Protein 4Z6G (pdb70)

GO terms:
  GO:0051011 microtubule minus-end binding (F, IDA)
  GO:0051015 actin filament binding (F, IDA)
  GO:0032587 ruffle membrane (C, IDA)
  GO:0005737 cytoplasm (C, IDA)
  GO:0005794 Golgi apparatus (C, IDA)
  GO:0005874 microtubule (C, IDA)
  GO:0005886 plasma membrane (C, IDA)
  GO:0043001 Golgi to plasma membrane protein transport (P, IDA)
  GO:0045773 positive regulation of axon extension (P, IDA)
  GO:0030334 regulation of cell migration (P, IDA)
  GO:0051893 regulation of focal adhesion assembly (P, IDA)
  GO:0032886 regulation of microtubule-based process (P, IMP)
  GO:0005515 protein binding (F, IPI)
  GO:0045296 cadherin binding (F, HDA)
  GO:0015629 actin cytoskeleton (C, IDA)
  GO:0003779 actin binding (F, IDA)
  GO:0003723 RNA binding (F, HDA)

Sequence (334 aa):
DERDRVQKKTFTKWVNKHLMKVRKHINDLYEDLRDGHNLISLLEVLSGIKLPREKGRMRFHRLQNVQIALDFLKQRQVKLVNIRNDDITDGNPKLTLGLIWTIILHFQISDIYISGESGDMSAKEKLLLWTQKVTAGYTGIKCTNFSSCWSDGKMFNALIHRYRPDLVDMERVQIQSNRENLEQAFEVAERLGVTRLLDAEDVDVPSPDEKSVITYVSSIYDAFPKVPEGGEGISATEVDSRWQEYQSRVDSLIPWIKQHTILMSDNQYIHFKETEILAKEREKGRIEELYKLLEVWIEFGRIKLPQGYHPNDVEEEWGKLIIEMLEREKSLRP

Organism: Homo sapiens (NCBI:txid9606)

Secondary structure (DSSP, 8-state):
-HHHHHHHHHHHHHHHHHHHTTT---S-TTTTTTTSHHHHHHHHHHH----------SHHHHHHHHHHHHHHHHHTT---SS--HHHHHTT-HHHHHHHHHHHHIIIIIT----TT--TT--HHHHHHHHHHHHHTTSSS-----SSGGGTTSHHHHHHHHHH-TTS--HHHHTTS-HHHHHHHHHHHHHHTT------HHHHSSSS--HHHHHHHHHHHHHHS--PPSSSS---TTTHHHHHHHHHHHHHHHHHHHHHTTGGGT---TTHHHHTHHHHHHHHHHHHHHHHHHHHHHHHHTS----TT-SHHHHHHHHHHHHHHHHHHHHHS--

Structure (mmCIF, N/CA/C/O backbone):
data_4Z6G
#
_entry.id   4Z6G
#
_cell.length_a   94.088
_cell.length_b   94.088
_cell.length_c   192.634
_cell.angle_alpha   90.00
_cell.angle_beta   90.00
_cell.angle_gamma   90.00
#
_symmetry.space_group_name_H-M   'P 43 21 2'
#
loop_
_entity.id
_entity.type
_entity.pdbx_description
1 polymer 'Microtubule-actin cross-linking factor 1, isoforms 1/2/3/5'
2 non-polymer 'PHOSPHATE ION'
3 water water
#
loop_
_atom_site.group_PDB
_atom_site.id
_atom_site.type_symbol
_atom_site.label_atom_id
_atom_site.label_alt_id
_atom_site.label_comp_id
_atom_site.label_asym_id
_atom_site.label_entity_id
_atom_site.label_seq_id
_atom_site.pdbx_PDB_ins_code
_atom_site.Cartn_x
_atom_site.Cartn_y
_atom_site.Cartn_z
_atom_site.occupancy
_atom_site.B_iso_or_equiv
_atom_site.auth_seq_id
_atom_site.auth_comp_id
_atom_site.auth_asym_id
_atom_site.auth_atom_id
_atom_site.pdbx_PDB_model_num
ATOM 1 N N . ASP A 1 1 ? -18.161 15.157 -9.143 1.00 149.91 41 ASP A N 1
ATOM 2 C CA . ASP A 1 1 ? -19.022 14.776 -8.028 1.00 152.93 41 ASP A CA 1
ATOM 3 C C . ASP A 1 1 ? -20.472 15.185 -8.291 1.00 148.66 41 ASP A C 1
ATOM 4 O O . ASP A 1 1 ? -21.398 14.666 -7.665 1.00 147.05 41 ASP A O 1
ATOM 9 N N . GLU A 1 2 ? -20.660 16.124 -9.214 1.00 135.42 42 GLU A N 1
ATOM 10 C CA . GLU A 1 2 ? -22.000 16.497 -9.659 1.00 134.88 42 GLU A CA 1
ATOM 11 C C . GLU A 1 2 ? -22.381 15.672 -10.881 1.00 128.58 42 GLU A C 1
ATOM 12 O O . GLU A 1 2 ? -23.560 15.399 -11.124 1.00 119.65 42 GLU A O 1
ATOM 18 N N . ARG A 1 3 ? -21.371 15.281 -11.651 1.00 143.11 43 ARG A N 1
ATOM 19 C CA . ARG A 1 3 ? -21.585 14.339 -12.738 1.00 141.63 43 ARG A CA 1
ATOM 20 C C . ARG A 1 3 ? -21.799 12.970 -12.120 1.00 133.45 43 ARG A C 1
ATOM 21 O O . ARG A 1 3 ? -22.452 12.118 -12.709 1.00 129.09 43 ARG A O 1
ATOM 29 N N . ASP A 1 4 ? -21.253 12.769 -10.922 1.00 122.88 44 ASP A N 1
ATOM 30 C CA . ASP A 1 4 ? -21.521 11.548 -10.173 1.00 110.85 44 ASP A CA 1
ATOM 31 C C . ASP A 1 4 ? -22.960 11.510 -9.666 1.00 93.47 44 ASP A C 1
ATOM 32 O O . ASP A 1 4 ? -23.598 10.461 -9.699 1.00 85.89 44 ASP A O 1
ATOM 37 N N . ARG A 1 5 ? -23.478 12.652 -9.222 1.00 84.35 45 ARG A N 1
ATOM 38 C CA . ARG A 1 5 ? -24.897 12.752 -8.888 1.00 86.34 45 ARG A CA 1
ATOM 39 C C . ARG A 1 5 ? -25.743 12.307 -10.088 1.00 83.57 45 ARG A C 1
ATOM 40 O O . ARG A 1 5 ? -26.685 11.525 -9.947 1.00 84.06 45 ARG A O 1
ATOM 48 N N . VAL A 1 6 ? -25.372 12.795 -11.271 1.00 79.05 46 VAL A N 1
ATOM 49 C CA . VAL A 1 6 ? -26.145 12.608 -12.498 1.00 68.88 46 VAL A CA 1
ATOM 50 C C . VAL A 1 6 ? -25.916 11.218 -13.090 1.00 66.62 46 VAL A C 1
ATOM 51 O O . VAL A 1 6 ? -26.863 10.533 -13.501 1.00 69.42 46 VAL A O 1
ATOM 55 N N . GLN A 1 7 ? -24.655 10.800 -13.125 1.00 60.66 47 GLN A N 1
ATOM 56 C CA . GLN A 1 7 ? -24.290 9.479 -13.622 1.00 55.90 47 GLN A CA 1
ATOM 57 C C . GLN A 1 7 ? -25.023 8.420 -12.800 1.00 59.13 47 GLN A C 1
ATOM 58 O O . GLN A 1 7 ? -25.507 7.428 -13.333 1.00 61.88 47 GLN A O 1
ATOM 64 N N . LYS A 1 8 ? -25.130 8.648 -11.497 1.00 56.87 48 LYS A N 1
ATOM 65 C CA . LYS A 1 8 ? -25.805 7.691 -10.630 1.00 61.29 48 LYS A CA 1
ATOM 66 C C . LYS A 1 8 ? -27.287 7.645 -10.976 1.00 64.42 48 LYS A C 1
ATOM 67 O O . LYS A 1 8 ? -27.910 6.580 -11.011 1.00 65.46 48 LYS A O 1
ATOM 73 N N . LYS A 1 9 ? -27.842 8.814 -11.261 1.00 67.41 49 LYS A N 1
ATOM 74 C CA . LYS A 1 9 ? -29.254 8.930 -11.580 1.00 65.57 49 LYS A CA 1
ATOM 75 C C . LYS A 1 9 ? -29.562 8.212 -12.901 1.00 71.74 49 LYS A C 1
ATOM 76 O O . LYS A 1 9 ? -30.534 7.460 -13.011 1.00 73.10 49 LYS A O 1
ATOM 82 N N . THR A 1 10 ? -28.701 8.444 -13.885 1.00 64.94 50 THR A N 1
ATOM 83 C CA . THR A 1 10 ? -28.792 7.831 -15.202 1.00 65.31 50 THR A CA 1
ATOM 84 C C . THR A 1 10 ? -28.613 6.316 -15.136 1.00 67.66 50 THR A C 1
ATOM 85 O O . THR A 1 10 ? -29.412 5.564 -15.700 1.00 69.74 50 THR A O 1
ATOM 89 N N . PHE A 1 11 ? -27.550 5.871 -14.466 1.00 66.14 51 PHE A N 1
ATOM 90 C CA . PHE A 1 11 ? -27.243 4.444 -14.387 1.00 62.84 51 PHE A CA 1
ATOM 91 C C . PHE A 1 11 ? -28.305 3.690 -13.601 1.00 54.56 51 PHE A C 1
ATOM 92 O O . PHE A 1 11 ? -28.620 2.546 -13.923 1.00 62.68 51 PHE A O 1
ATOM 100 N N . THR A 1 12 ? -28.858 4.333 -12.579 1.00 57.61 52 THR A N 1
ATOM 101 C CA . THR A 1 12 ? -29.991 3.766 -11.845 1.00 61.36 52 THR A CA 1
ATOM 102 C C . THR A 1 12 ? -31.204 3.582 -12.745 1.00 62.79 52 THR A C 1
ATOM 103 O O . THR A 1 12 ? -31.821 2.515 -12.744 1.00 63.83 52 THR A O 1
ATOM 107 N N . LYS A 1 13 ? -31.549 4.625 -13.502 1.00 68.51 53 LYS A N 1
ATOM 108 C CA . LYS A 1 13 ? -32.679 4.554 -14.428 1.00 70.56 53 LYS A CA 1
ATOM 109 C C . LYS A 1 13 ? -32.409 3.492 -15.489 1.00 71.45 53 LYS A C 1
ATOM 110 O O . LYS A 1 13 ? -33.314 2.755 -15.902 1.00 69.31 53 LYS A O 1
ATOM 116 N N . TRP A 1 14 ? -31.161 3.411 -15.932 1.0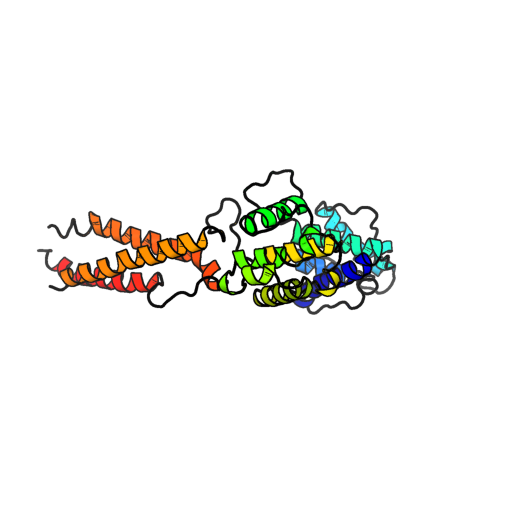0 58.46 54 TRP A N 1
ATOM 117 C CA . TRP A 1 14 ? -30.844 2.447 -16.960 1.00 58.76 54 TRP A CA 1
ATOM 118 C C . TRP A 1 14 ? -31.001 1.018 -16.408 1.00 66.25 54 TRP A C 1
ATOM 119 O O . TRP A 1 14 ? -31.632 0.176 -17.036 1.00 62.91 54 TRP A O 1
ATOM 130 N N . VAL A 1 15 ? -30.453 0.766 -15.223 1.00 65.93 55 VAL A N 1
ATOM 131 C CA . VAL A 1 15 ? -30.564 -0.538 -14.577 1.00 64.31 55 VAL A CA 1
ATOM 132 C C . VAL A 1 15 ? -32.027 -0.924 -14.314 1.00 62.84 55 VAL A C 1
ATOM 133 O O . VAL A 1 15 ? -32.463 -2.044 -14.605 1.00 62.65 55 VAL A O 1
ATOM 137 N N . ASN A 1 16 ? -32.786 -0.001 -13.750 1.00 59.12 56 ASN A N 1
ATOM 138 C CA . ASN A 1 16 ? -34.192 -0.268 -13.477 1.00 62.82 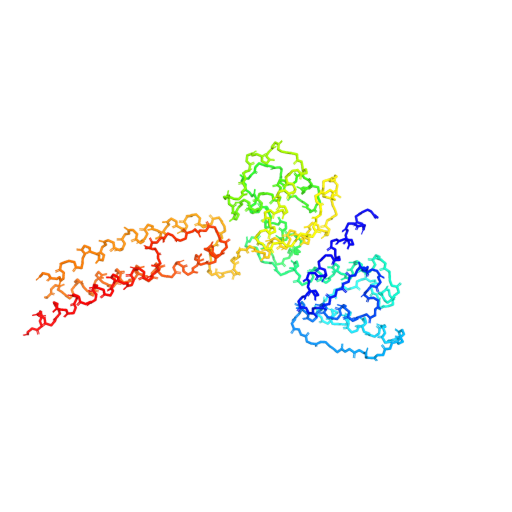56 ASN A CA 1
ATOM 139 C C . ASN A 1 16 ? -34.977 -0.614 -14.745 1.00 61.66 56 ASN A C 1
ATOM 140 O O . ASN A 1 16 ? -35.906 -1.410 -14.706 1.00 62.14 56 ASN A O 1
ATOM 145 N N . LYS A 1 17 ? -34.591 -0.002 -15.860 1.00 65.69 57 LYS A N 1
ATOM 146 C CA . LYS A 1 17 ? -35.224 -0.234 -17.154 1.00 69.59 57 LYS A CA 1
ATOM 147 C C . LYS A 1 17 ? -35.201 -1.720 -17.484 1.00 73.98 57 LYS A C 1
ATOM 148 O O . LYS A 1 17 ? -36.213 -2.305 -17.870 1.00 77.89 57 LYS A O 1
ATOM 154 N N . HIS A 1 18 ? -34.035 -2.329 -17.305 1.00 72.74 58 HIS A N 1
ATOM 155 C CA . HIS A 1 18 ? -33.857 -3.752 -17.568 1.00 69.48 58 HIS A CA 1
ATOM 156 C C . HIS A 1 18 ? -34.378 -4.690 -16.479 1.00 67.47 58 HIS A C 1
ATOM 157 O O . HIS A 1 18 ? -34.885 -5.761 -16.786 1.00 73.43 58 HIS A O 1
ATOM 164 N N . LEU A 1 19 ? -34.252 -4.295 -15.216 1.00 54.93 59 LEU A N 1
ATOM 165 C CA . LEU A 1 19 ? -34.729 -5.137 -14.134 1.00 64.03 59 LEU A CA 1
ATOM 166 C C . LEU A 1 19 ? -36.239 -5.249 -14.211 1.00 68.21 59 LEU A C 1
ATOM 167 O O . LEU A 1 19 ? -36.829 -6.228 -13.745 1.00 65.79 59 LEU A O 1
ATOM 172 N N . MET A 1 20 ? -36.854 -4.231 -14.800 1.00 73.59 60 MET A N 1
ATOM 173 C CA . MET A 1 20 ? -38.295 -4.186 -14.937 1.00 79.89 60 MET A CA 1
ATOM 174 C C . MET A 1 20 ? -38.789 -5.471 -15.605 1.00 75.28 60 MET A C 1
ATOM 175 O O . MET A 1 20 ? -39.756 -6.092 -15.147 1.00 66.71 60 MET A O 1
ATOM 180 N N . LYS A 1 21 ? -38.102 -5.875 -16.673 1.00 68.82 61 LYS A N 1
ATOM 181 C CA . LYS A 1 21 ? -38.447 -7.094 -17.406 1.00 69.93 61 LYS A CA 1
ATOM 182 C C . LYS A 1 21 ? -38.540 -8.367 -16.541 1.00 75.54 61 LYS A C 1
ATOM 183 O O . LYS A 1 21 ? -39.210 -9.324 -16.920 1.00 81.04 61 LYS A O 1
ATOM 189 N N . VAL A 1 22 ? -37.888 -8.382 -15.383 1.00 69.72 62 VAL A N 1
ATOM 190 C CA . VAL A 1 22 ? -37.973 -9.537 -14.483 1.00 60.97 62 VAL A CA 1
ATOM 191 C C . VAL A 1 22 ? -38.508 -9.183 -13.105 1.00 65.30 62 VAL A C 1
ATOM 192 O O . VAL A 1 22 ? -38.301 -9.944 -12.141 1.00 66.56 62 VAL A O 1
ATOM 196 N N . ARG A 1 23 ? -39.175 -8.031 -13.017 1.00 64.75 63 ARG A N 1
ATOM 197 C CA . ARG A 1 23 ? -39.868 -7.605 -11.802 1.00 68.71 63 ARG A CA 1
ATOM 198 C C . ARG A 1 23 ? -38.899 -7.409 -10.626 1.00 70.72 63 ARG A C 1
ATOM 199 O O . ARG A 1 23 ? -39.215 -7.709 -9.469 1.00 71.96 63 ARG A O 1
ATOM 207 N N . LYS A 1 24 ? -37.711 -6.907 -10.950 1.00 68.73 64 LYS A N 1
ATOM 208 C CA . LYS A 1 24 ? -36.733 -6.497 -9.952 1.00 66.61 64 LYS A CA 1
ATOM 209 C C . LYS A 1 24 ? -36.595 -4.981 -10.012 1.00 63.56 64 LYS A C 1
ATOM 210 O O . LYS A 1 24 ? -37.051 -4.354 -10.967 1.00 60.35 64 LYS A O 1
ATOM 216 N N . HIS A 1 25 ? -35.955 -4.393 -9.008 1.00 69.56 65 HIS A N 1
ATOM 217 C CA . HIS A 1 25 ? -35.944 -2.944 -8.885 1.00 70.17 65 HIS A CA 1
ATOM 218 C C . HIS A 1 25 ? -34.884 -2.505 -7.901 1.00 69.45 65 HIS A C 1
ATOM 219 O O . HIS A 1 25 ? -34.674 -3.177 -6.886 1.00 67.38 65 HIS A O 1
ATOM 226 N N . ILE A 1 26 ? -34.208 -1.392 -8.200 1.00 62.89 66 ILE A N 1
ATOM 227 C CA . ILE A 1 26 ? -33.342 -0.745 -7.215 1.00 60.48 66 ILE A CA 1
ATOM 228 C C . ILE A 1 26 ? -33.729 0.698 -6.909 1.00 66.80 66 ILE A C 1
ATOM 229 O O . ILE A 1 26 ? -34.219 1.423 -7.776 1.00 69.17 66 ILE A O 1
ATOM 234 N N . ASN A 1 27 ? -33.502 1.097 -5.662 1.00 71.45 67 ASN A N 1
ATOM 235 C CA . ASN A 1 27 ? -33.644 2.487 -5.230 1.00 63.74 67 ASN A CA 1
ATOM 236 C C . ASN A 1 27 ? -32.290 3.202 -5.137 1.00 71.12 67 ASN A C 1
ATOM 237 O O . ASN A 1 27 ? -32.065 4.216 -5.794 1.00 88.62 67 ASN A O 1
ATOM 242 N N . ASP A 1 28 ? -31.384 2.661 -4.328 1.00 67.54 68 ASP A N 1
ATOM 243 C CA . ASP A 1 28 ? -30.045 3.222 -4.179 1.00 60.13 68 ASP A CA 1
ATOM 244 C C . ASP A 1 28 ? -28.981 2.309 -4.773 1.00 57.57 68 ASP A C 1
ATOM 245 O O . ASP A 1 28 ? -28.731 1.220 -4.256 1.00 63.61 68 ASP A O 1
ATOM 250 N N . LEU A 1 29 ? -28.358 2.765 -5.855 1.00 58.47 69 LEU A N 1
ATOM 251 C CA . LEU A 1 29 ? -27.344 1.994 -6.589 1.00 53.97 69 LEU A CA 1
ATOM 252 C C . LEU A 1 29 ? -26.191 1.562 -5.677 1.00 64.39 69 LEU A C 1
ATOM 253 O O . LEU A 1 29 ? -25.576 0.500 -5.866 1.00 68.66 69 LEU A O 1
ATOM 258 N N . TYR A 1 30 ? -25.904 2.396 -4.686 1.00 66.47 70 TYR A N 1
ATOM 259 C CA . TYR A 1 30 ? -24.786 2.155 -3.793 1.00 67.85 70 TYR A CA 1
ATOM 260 C C . TYR A 1 30 ? -25.158 1.183 -2.670 1.00 64.06 70 TYR A C 1
ATOM 261 O O . TYR A 1 30 ? -24.298 0.745 -1.923 1.00 69.81 70 TYR A O 1
ATOM 270 N N . GLU A 1 31 ? -26.432 0.826 -2.570 1.00 56.87 71 GLU A N 1
ATOM 271 C CA . GLU A 1 31 ? -26.858 -0.204 -1.627 1.00 59.52 71 GLU A CA 1
ATOM 272 C C . GLU A 1 31 ? -27.372 -1.480 -2.296 1.00 65.07 71 GLU A C 1
ATOM 273 O O . GLU A 1 31 ? -27.069 -2.584 -1.861 1.00 63.89 71 GLU A O 1
ATOM 279 N N . ASP A 1 32 ? -28.162 -1.333 -3.349 1.00 63.31 72 ASP A N 1
ATOM 280 C CA . ASP A 1 32 ? -29.020 -2.432 -3.751 1.00 55.69 72 ASP A CA 1
ATOM 281 C C . ASP A 1 32 ? -28.340 -3.393 -4.705 1.00 63.09 72 ASP A C 1
ATOM 282 O O . ASP A 1 32 ? -28.959 -4.346 -5.217 1.00 62.33 72 ASP A O 1
ATOM 287 N N . LEU A 1 33 ? -27.050 -3.145 -4.911 1.00 60.31 73 LEU A N 1
ATOM 288 C CA . LEU A 1 33 ? -26.237 -4.038 -5.707 1.00 59.65 73 LEU A CA 1
ATOM 289 C C . LEU A 1 33 ? -25.281 -4.859 -4.829 1.00 64.63 73 LEU A C 1
ATOM 290 O O . LEU A 1 33 ? -24.681 -5.827 -5.292 1.00 67.80 73 LEU A O 1
ATOM 295 N N . ARG A 1 34 ? -25.185 -4.500 -3.551 1.00 59.76 74 ARG A N 1
ATOM 296 C CA . ARG A 1 34 ? -24.190 -5.104 -2.649 1.00 66.71 74 ARG A CA 1
ATOM 297 C C . ARG A 1 34 ? -24.289 -6.617 -2.409 1.00 65.31 74 ARG A C 1
ATOM 298 O O . ARG A 1 34 ? -23.287 -7.238 -2.053 1.00 58.85 74 ARG A O 1
ATOM 306 N N . ASP A 1 35 ? -25.464 -7.213 -2.585 1.00 61.32 75 ASP A N 1
ATOM 307 C CA . ASP A 1 35 ? -25.597 -8.648 -2.347 1.00 50.81 75 ASP A CA 1
ATOM 308 C C . ASP A 1 35 ? -25.461 -9.522 -3.615 1.00 50.13 75 ASP A C 1
ATOM 309 O O . ASP A 1 35 ? -25.556 -10.751 -3.552 1.00 66.17 75 ASP A O 1
ATOM 314 N N . GLY A 1 36 ? -25.237 -8.874 -4.755 1.00 52.15 76 GLY A N 1
ATOM 315 C CA . GLY A 1 36 ? -24.952 -9.547 -6.009 1.00 50.10 76 GLY A CA 1
ATOM 316 C C . GLY A 1 36 ? -26.167 -10.025 -6.784 1.00 56.79 76 GLY A C 1
ATOM 317 O O . GLY A 1 36 ? -26.028 -10.367 -7.972 1.00 56.79 76 GLY A O 1
ATOM 318 N N . HIS A 1 37 ? -27.342 -10.055 -6.137 1.00 50.93 77 HIS A N 1
ATOM 319 C CA . HIS A 1 37 ? -28.539 -10.620 -6.777 1.00 50.78 77 HIS A CA 1
ATOM 320 C C . HIS A 1 37 ? -29.048 -9.823 -7.970 1.00 57.68 77 HIS A C 1
ATOM 321 O O . HIS A 1 37 ? -29.415 -10.393 -9.009 1.00 65.45 77 HIS A O 1
ATOM 328 N N . ASN A 1 38 ? -29.081 -8.508 -7.838 1.00 53.58 78 ASN A N 1
ATOM 329 C CA . ASN A 1 38 ? -29.596 -7.729 -8.942 1.00 56.70 78 ASN A CA 1
ATOM 330 C C . ASN A 1 38 ? -28.589 -7.527 -10.079 1.00 59.93 78 ASN A C 1
ATOM 331 O O . ASN A 1 38 ? -28.979 -7.380 -11.226 1.00 67.64 78 ASN A O 1
ATOM 336 N N . LEU A 1 39 ? -27.300 -7.559 -9.758 1.00 54.65 79 LEU A N 1
ATOM 337 C CA . LEU A 1 39 ? -26.251 -7.558 -10.772 1.00 55.78 79 LEU A CA 1
ATOM 338 C C . LEU A 1 39 ? -26.368 -8.773 -11.670 1.00 62.50 79 LEU A C 1
ATOM 339 O O . LEU A 1 39 ? -26.223 -8.681 -12.893 1.00 61.80 79 LEU A O 1
ATOM 344 N N . ILE A 1 40 ? -26.595 -9.922 -11.038 1.00 62.69 80 ILE A N 1
ATOM 345 C CA . ILE A 1 40 ? -26.763 -11.182 -11.757 1.00 59.73 80 ILE A CA 1
ATOM 346 C C . ILE A 1 40 ? -28.019 -11.114 -12.618 1.00 59.31 80 ILE A C 1
ATOM 347 O O . ILE A 1 40 ? -27.947 -11.311 -13.831 1.00 64.63 80 ILE A O 1
ATOM 352 N N . SER A 1 41 ? -29.156 -10.799 -12.007 1.00 58.56 81 SER A N 1
ATOM 353 C CA . SER A 1 41 ? -30.388 -10.653 -12.769 1.00 58.90 81 SER A CA 1
ATOM 354 C C . SER A 1 41 ? -30.200 -9.753 -13.986 1.00 62.65 81 SER A C 1
ATOM 355 O O . SER A 1 41 ? -30.699 -10.062 -15.077 1.00 66.45 81 SER A O 1
ATOM 358 N N . LEU A 1 42 ? -29.476 -8.649 -13.808 1.00 53.16 82 LEU A N 1
ATOM 359 C CA . LEU A 1 42 ? -29.237 -7.705 -14.900 1.00 58.75 82 LEU A CA 1
ATOM 360 C C . LEU A 1 42 ? -28.476 -8.397 -16.031 1.00 66.29 82 LEU A C 1
ATOM 361 O O . LEU A 1 42 ? -28.888 -8.376 -17.188 1.00 71.00 82 LEU A O 1
ATOM 366 N N . LEU A 1 43 ? -27.382 -9.048 -15.676 1.00 58.11 83 LEU A N 1
ATOM 367 C CA . LEU A 1 43 ? -26.598 -9.765 -16.651 1.00 56.62 83 LEU A CA 1
ATOM 368 C C . LEU A 1 43 ? -27.412 -10.865 -17.368 1.00 65.63 83 LEU A C 1
ATOM 369 O O . LEU A 1 43 ? -27.256 -11.056 -18.578 1.00 60.41 83 LEU A O 1
ATOM 374 N N . GLU A 1 44 ? -28.269 -11.583 -16.637 1.00 59.72 84 GLU A N 1
ATOM 375 C CA . GLU A 1 44 ? -29.119 -12.605 -17.254 1.00 53.80 84 GLU A CA 1
ATOM 376 C C . GLU A 1 44 ? -30.056 -11.952 -18.291 1.00 64.52 84 GLU A C 1
ATOM 377 O O . GLU A 1 44 ? -30.116 -12.356 -19.446 1.00 72.93 84 GLU A O 1
ATOM 383 N N . VAL A 1 45 ? -30.771 -10.924 -17.867 1.00 64.17 85 VAL A N 1
ATOM 384 C CA . VAL A 1 45 ? -31.583 -10.126 -18.775 1.00 71.27 85 VAL A CA 1
ATOM 385 C C . VAL A 1 45 ? -30.812 -9.640 -20.012 1.00 73.25 85 VAL A C 1
ATOM 386 O O . VAL A 1 45 ? -31.246 -9.854 -21.138 1.00 76.65 85 VAL A O 1
ATOM 390 N N . LEU A 1 46 ? -29.676 -8.983 -19.806 1.00 72.07 86 LEU A N 1
ATOM 391 C CA . LEU A 1 46 ? -28.910 -8.444 -20.924 1.00 67.22 86 LEU A CA 1
ATOM 392 C C . LEU A 1 46 ? -28.346 -9.515 -21.862 1.00 75.24 86 LEU A C 1
ATOM 393 O O . LEU A 1 46 ? -28.282 -9.309 -23.069 1.00 83.76 86 LEU A O 1
ATOM 398 N N . SER A 1 47 ? -27.957 -10.658 -21.311 1.00 64.74 87 SER A N 1
ATOM 399 C CA . SER A 1 47 ? -27.185 -11.642 -22.063 1.00 61.55 87 SER A CA 1
ATOM 400 C C . SER A 1 47 ? -28.063 -12.761 -22.603 1.00 73.52 87 SER A C 1
ATOM 401 O O . SER A 1 47 ? -27.671 -13.490 -23.521 1.00 72.22 87 SER A O 1
ATOM 404 N N . GLY A 1 48 ? -29.247 -12.914 -22.013 1.00 73.53 88 GLY A N 1
ATOM 405 C CA . GLY A 1 48 ? -30.124 -14.022 -22.341 1.00 59.23 88 GLY A CA 1
ATOM 406 C C . GLY A 1 48 ? -29.668 -15.363 -21.755 1.00 68.92 88 GLY A C 1
ATOM 407 O O . GLY A 1 48 ? -30.265 -16.395 -22.044 1.00 70.89 88 GLY A O 1
ATOM 408 N N . ILE A 1 49 ? -28.626 -15.369 -20.930 1.00 70.78 89 ILE A N 1
ATOM 409 C CA . ILE A 1 49 ? -28.190 -16.635 -20.349 1.00 77.11 89 ILE A CA 1
ATOM 410 C C . ILE A 1 49 ? -28.456 -16.755 -18.831 1.00 83.36 89 ILE A C 1
ATOM 411 O O . ILE A 1 49 ? -28.627 -15.757 -18.130 1.00 91.18 89 ILE A O 1
ATOM 416 N N . LYS A 1 50 ? -28.530 -17.984 -18.338 1.00 72.35 90 LYS A N 1
ATOM 417 C CA . LYS A 1 50 ? -28.813 -18.212 -16.936 1.00 78.21 90 LYS A CA 1
ATOM 418 C C . LYS A 1 50 ? -27.499 -18.313 -16.157 1.00 78.75 90 LYS A C 1
ATOM 419 O O . LYS A 1 50 ? -26.588 -19.052 -16.539 1.00 80.70 90 LYS A O 1
ATOM 425 N N . LEU A 1 51 ? -27.400 -17.564 -15.063 1.00 70.16 91 LEU A N 1
ATOM 426 C CA . LEU A 1 51 ? -26.199 -17.581 -14.246 1.00 61.20 91 LEU A CA 1
ATOM 427 C C . LEU A 1 51 ? -26.472 -18.299 -12.930 1.00 65.88 91 LEU A C 1
ATOM 428 O O . LEU A 1 51 ? -27.616 -18.320 -12.454 1.00 72.15 91 LEU A O 1
ATOM 433 N N . PRO A 1 52 ? -25.424 -18.896 -12.334 1.00 60.52 92 PRO A N 1
ATOM 434 C CA . PRO A 1 52 ? -25.576 -19.548 -11.024 1.00 56.83 92 PRO A CA 1
ATOM 435 C C . PRO A 1 52 ? -25.694 -18.505 -9.894 1.00 58.44 92 PRO A C 1
ATOM 436 O O . PRO A 1 52 ? -25.356 -17.337 -10.099 1.00 55.67 92 PRO A O 1
ATOM 440 N N . ARG A 1 53 ? -26.170 -18.932 -8.724 1.00 67.31 93 ARG A N 1
ATOM 441 C CA . ARG A 1 53 ? -26.347 -18.047 -7.575 1.00 64.60 93 ARG A CA 1
ATOM 442 C C . ARG A 1 53 ? -25.950 -18.732 -6.281 1.00 70.96 93 ARG A C 1
ATOM 443 O O . ARG A 1 53 ? -26.113 -19.943 -6.136 1.00 88.02 93 ARG A O 1
ATOM 451 N N . GLU A 1 54 ? -25.419 -17.963 -5.339 1.00 67.75 94 GLU A N 1
ATOM 452 C CA . GLU A 1 54 ? -25.149 -18.485 -4.008 1.00 59.25 94 GLU A CA 1
ATOM 453 C C . GLU A 1 54 ? -26.267 -18.099 -3.064 1.00 64.11 94 GLU A C 1
ATOM 454 O O . GLU A 1 54 ? -26.483 -16.916 -2.747 1.00 67.53 94 GLU A O 1
ATOM 460 N N . LYS A 1 55 ? -27.003 -19.114 -2.643 1.00 70.98 95 LYS A N 1
ATOM 461 C CA . LYS A 1 55 ? -28.008 -18.934 -1.629 1.00 75.79 95 LYS A CA 1
ATOM 462 C C . LYS A 1 55 ? -27.281 -18.777 -0.302 1.00 76.71 95 LYS A C 1
ATOM 463 O O . LYS A 1 55 ? -26.275 -19.462 -0.033 1.00 72.34 95 LYS A O 1
ATOM 469 N N . GLY A 1 56 ? -27.795 -17.874 0.526 1.00 63.66 96 GLY A N 1
ATOM 470 C CA . GLY A 1 56 ? -27.210 -17.620 1.831 1.00 57.04 96 GLY A CA 1
ATOM 471 C C . GLY A 1 56 ? -27.206 -16.134 2.118 1.00 65.19 96 GLY A C 1
ATOM 472 O O . GLY A 1 56 ? -27.231 -15.310 1.186 1.00 67.16 96 GLY A O 1
ATOM 473 N N . ARG A 1 57 ? -27.186 -15.754 3.394 1.00 64.20 97 ARG A N 1
ATOM 474 C CA . ARG A 1 57 ? -27.078 -14.329 3.631 1.00 82.65 97 ARG A CA 1
ATOM 475 C C . ARG A 1 57 ? -25.987 -13.868 4.555 1.00 60.71 97 ARG A C 1
ATOM 476 O O . ARG A 1 57 ? -26.143 -12.908 5.295 1.00 70.91 97 ARG A O 1
ATOM 484 N N . MET A 1 58 ? -24.846 -14.526 4.441 1.00 56.87 98 MET A N 1
ATOM 485 C CA . MET A 1 58 ? -23.617 -14.005 5.012 1.00 50.28 98 MET A CA 1
ATOM 486 C C . MET A 1 58 ? -22.890 -13.164 3.956 1.00 57.26 98 MET A C 1
ATOM 487 O O . MET A 1 58 ? -23.214 -13.198 2.760 1.00 63.57 98 MET A O 1
ATOM 492 N N . ARG A 1 59 ? -21.902 -12.406 4.411 1.00 58.01 99 ARG A N 1
ATOM 493 C CA . ARG A 1 59 ? -21.149 -11.560 3.522 1.00 61.07 99 ARG A CA 1
ATOM 494 C C . ARG A 1 59 ? -20.379 -12.354 2.452 1.00 65.22 99 ARG A C 1
ATOM 495 O O . ARG A 1 59 ? -20.240 -11.878 1.335 1.00 60.56 99 ARG A O 1
ATOM 503 N N . PHE A 1 60 ? -19.872 -13.547 2.771 1.00 63.91 100 PHE A N 1
ATOM 504 C CA . PHE A 1 60 ? -19.123 -14.279 1.748 1.00 59.81 100 PHE A CA 1
ATOM 505 C C . PHE A 1 60 ? -20.054 -14.789 0.654 1.00 61.85 100 PHE A C 1
ATOM 506 O O . PHE A 1 60 ? -19.608 -15.013 -0.470 1.00 60.96 100 PHE A O 1
ATOM 514 N N . HIS A 1 61 ? -21.336 -14.980 0.986 1.00 52.56 101 HIS A N 1
ATOM 515 C CA . HIS A 1 61 ? -22.337 -15.303 -0.037 1.00 58.97 101 HIS A CA 1
ATOM 516 C C . HIS A 1 61 ? -22.419 -14.102 -0.963 1.00 57.86 101 HIS A C 1
ATOM 517 O O . HIS A 1 61 ? -22.393 -14.239 -2.184 1.00 58.08 101 HIS A O 1
ATOM 524 N N . ARG A 1 62 ? -22.501 -12.924 -0.353 1.00 62.84 102 ARG A N 1
ATOM 525 C CA . ARG A 1 62 ? -22.552 -11.662 -1.067 1.00 53.69 102 ARG A CA 1
ATOM 526 C C . ARG A 1 62 ? -21.346 -11.544 -1.999 1.00 58.64 102 ARG A C 1
ATOM 527 O O . ARG A 1 62 ? -21.489 -11.264 -3.195 1.00 61.30 102 ARG A O 1
ATOM 535 N N . LEU A 1 63 ? -20.156 -11.759 -1.444 1.00 58.46 103 LEU A N 1
ATOM 536 C CA . LEU A 1 63 ? -18.919 -11.627 -2.207 1.00 61.63 103 LEU A CA 1
ATOM 537 C C . LEU A 1 63 ? -18.882 -12.586 -3.380 1.00 58.38 103 LEU A C 1
ATOM 538 O O . LEU A 1 63 ? -18.385 -12.245 -4.451 1.00 64.74 103 LEU A O 1
ATOM 543 N N . GLN A 1 64 ? -19.396 -13.790 -3.165 1.00 45.90 104 GLN A N 1
ATOM 544 C CA . GLN A 1 64 ? -19.359 -14.812 -4.196 1.00 53.70 104 GLN A CA 1
ATOM 545 C C . GLN A 1 64 ? -20.355 -14.485 -5.310 1.00 55.12 104 GLN A C 1
ATOM 546 O O . GLN A 1 64 ? -20.058 -14.630 -6.499 1.00 59.42 104 GLN A O 1
ATOM 552 N N . ASN A 1 65 ? -21.536 -14.022 -4.930 1.00 57.90 105 ASN A N 1
ATOM 553 C CA . ASN A 1 65 ? -22.521 -13.632 -5.942 1.00 60.66 105 ASN A CA 1
ATOM 554 C C . ASN A 1 65 ? -21.991 -12.518 -6.820 1.00 60.18 105 ASN A C 1
ATOM 555 O O . ASN A 1 65 ? -22.155 -12.560 -8.021 1.00 72.14 105 ASN A O 1
ATOM 560 N N . VAL A 1 66 ? -21.320 -11.540 -6.222 1.00 52.75 106 VAL A N 1
ATOM 561 C CA . VAL A 1 66 ? -20.661 -10.520 -7.013 1.00 51.16 106 VAL A CA 1
ATOM 562 C C . VAL A 1 66 ? -19.589 -11.123 -7.921 1.00 62.68 106 VAL A C 1
ATOM 563 O O . VAL A 1 66 ? -19.488 -10.759 -9.100 1.00 62.98 106 VAL A O 1
ATOM 567 N N . GLN A 1 67 ? -18.813 -12.064 -7.384 1.00 59.30 107 GLN A N 1
ATOM 568 C CA . GLN A 1 67 ? -17.746 -12.695 -8.150 1.00 57.27 107 GLN A CA 1
ATOM 569 C C . GLN A 1 67 ? -18.290 -13.441 -9.356 1.00 62.72 107 GLN A C 1
ATOM 570 O O . GLN A 1 67 ? -17.736 -13.351 -10.458 1.00 60.02 107 GLN A O 1
ATOM 576 N N . ILE A 1 68 ? -19.383 -14.170 -9.157 1.00 56.17 108 ILE A N 1
ATOM 577 C CA . ILE A 1 68 ? -20.069 -14.805 -10.283 1.00 48.85 108 ILE A CA 1
ATOM 578 C C . ILE A 1 68 ? -20.335 -13.811 -11.434 1.00 57.96 108 ILE A C 1
ATOM 579 O O . ILE A 1 68 ? -20.149 -14.144 -12.602 1.00 61.45 108 ILE A O 1
ATOM 584 N N . ALA A 1 69 ? -20.750 -12.588 -11.103 1.00 54.91 109 ALA A N 1
ATOM 585 C CA . ALA A 1 69 ? -20.984 -11.569 -12.122 1.00 54.22 109 ALA A CA 1
ATOM 586 C C . ALA A 1 69 ? -19.672 -11.086 -12.768 1.00 65.77 109 ALA A C 1
ATOM 587 O O . ALA A 1 69 ? -19.558 -11.041 -14.001 1.00 71.79 109 ALA A O 1
ATOM 589 N N . LEU A 1 70 ? -18.689 -10.736 -11.936 1.00 55.67 110 LEU A N 1
ATOM 590 C CA . LEU A 1 70 ? -17.385 -10.303 -12.432 1.00 58.84 110 LEU A CA 1
ATOM 591 C C . LEU A 1 70 ? -16.736 -11.351 -13.353 1.00 64.80 110 LEU A C 1
ATOM 592 O O . LEU A 1 70 ? -16.209 -11.003 -14.418 1.00 63.02 110 LEU A O 1
ATOM 597 N N . ASP A 1 71 ? -16.772 -12.623 -12.949 1.00 64.09 111 ASP A N 1
ATOM 598 C CA . ASP A 1 71 ? -16.190 -13.701 -13.755 1.00 61.26 111 ASP A CA 1
ATOM 599 C C . ASP A 1 71 ? -16.881 -13.811 -15.098 1.00 66.62 111 ASP A C 1
ATOM 600 O O . ASP A 1 71 ? -16.245 -14.016 -16.125 1.00 67.18 111 ASP A O 1
ATOM 605 N N . PHE A 1 72 ? -18.199 -13.697 -15.070 1.00 54.86 112 PHE A N 1
ATOM 606 C CA . PHE A 1 72 ? -18.993 -13.797 -16.269 1.00 55.03 112 PHE A CA 1
ATOM 607 C C . PHE A 1 72 ? -18.563 -12.698 -17.250 1.00 62.17 112 PHE A C 1
ATOM 608 O O . PHE A 1 72 ? -18.422 -12.949 -18.446 1.00 63.01 112 PHE A O 1
ATOM 616 N N . LEU A 1 73 ? -18.327 -11.492 -16.736 1.00 56.34 113 LEU A N 1
ATOM 617 C CA . LEU A 1 73 ? -17.810 -10.412 -17.571 1.00 57.88 113 LEU A CA 1
ATOM 618 C C . LEU A 1 73 ? -16.383 -10.710 -18.065 1.00 66.73 113 LEU A C 1
ATOM 619 O O . LEU A 1 73 ? -16.108 -10.636 -19.255 1.00 69.29 113 LEU A O 1
ATOM 624 N N . LYS A 1 74 ? -15.487 -11.069 -17.148 1.00 64.97 114 LYS A N 1
ATOM 625 C CA . LYS A 1 74 ? -14.104 -11.393 -17.496 1.00 60.66 114 LYS A CA 1
ATOM 626 C C . LYS A 1 74 ? -13.999 -12.507 -18.549 1.00 68.39 114 LYS A C 1
ATOM 627 O O . LYS A 1 74 ? -13.081 -12.514 -19.375 1.00 72.38 114 LYS A O 1
ATOM 633 N N . GLN A 1 75 ? -14.931 -13.448 -18.509 1.00 63.57 115 GLN A N 1
ATOM 634 C CA . GLN A 1 75 ? -14.904 -14.596 -19.400 1.00 61.53 115 GLN A CA 1
ATOM 635 C C . GLN A 1 75 ? -15.279 -14.156 -20.818 1.00 66.52 115 GLN A C 1
ATOM 636 O O . GLN A 1 75 ? -14.812 -14.732 -21.807 1.00 67.02 115 GLN A O 1
ATOM 642 N N . ARG A 1 76 ? -16.106 -13.112 -20.895 1.00 67.47 116 ARG A N 1
ATOM 643 C CA . ARG A 1 76 ? -16.497 -12.489 -22.158 1.00 66.02 116 ARG A CA 1
ATOM 644 C C . ARG A 1 76 ? -15.469 -11.426 -22.544 1.00 75.73 116 ARG A C 1
ATOM 645 O O . ARG A 1 76 ? -15.719 -10.579 -23.407 1.00 76.85 116 ARG A O 1
ATOM 653 N N . GLN A 1 77 ? -14.320 -11.476 -21.875 1.00 78.86 117 GLN A N 1
ATOM 654 C CA . GLN A 1 77 ? -13.156 -10.672 -22.226 1.00 77.25 117 GLN A CA 1
ATOM 655 C C . GLN A 1 77 ? -13.356 -9.189 -21.963 1.00 73.78 117 GLN A C 1
ATOM 656 O O . GLN A 1 77 ? -12.662 -8.339 -22.532 1.00 82.39 117 GLN A O 1
ATOM 662 N N . VAL A 1 78 ? -14.305 -8.877 -21.091 1.00 69.36 118 VAL A N 1
ATOM 663 C CA . VAL A 1 78 ? -14.468 -7.505 -20.606 1.00 68.13 118 VAL A CA 1
ATOM 664 C C . VAL A 1 78 ? -13.351 -7.170 -19.621 1.00 73.73 118 VAL A C 1
ATOM 665 O O . VAL A 1 78 ? -12.936 -8.018 -18.819 1.00 69.96 118 VAL A O 1
ATOM 669 N N . LYS A 1 79 ? -12.842 -5.944 -19.712 1.00 93.57 119 LYS A N 1
ATOM 670 C CA . LYS A 1 79 ? -11.743 -5.503 -18.860 1.00 101.08 119 LYS A CA 1
ATOM 671 C C . LYS A 1 79 ? -12.255 -4.739 -17.645 1.00 94.31 119 LYS A C 1
ATOM 672 O O . LYS A 1 79 ? -12.910 -3.697 -17.782 1.00 96.98 119 LYS A O 1
ATOM 678 N N . LEU A 1 80 ? -11.948 -5.276 -16.464 1.00 77.25 120 LEU A N 1
ATOM 679 C CA . LEU A 1 80 ? -12.446 -4.749 -15.196 1.00 83.38 120 LEU A CA 1
ATOM 680 C C . LEU A 1 80 ? -11.285 -4.202 -14.401 1.00 96.02 120 LEU A C 1
ATOM 681 O O . LEU A 1 80 ? -10.625 -4.924 -13.654 1.00 111.76 120 LEU A O 1
ATOM 686 N N . VAL A 1 81 ? -11.015 -2.925 -14.560 1.00 103.05 121 VAL A N 1
ATOM 687 C CA . VAL A 1 81 ? -9.807 -2.402 -13.966 1.00 110.64 121 VAL A CA 1
ATOM 688 C C . VAL A 1 81 ? -10.115 -1.853 -12.576 1.00 105.09 121 VAL A C 1
ATOM 689 O O . VAL A 1 81 ? -10.929 -0.933 -12.428 1.00 108.45 121 VAL A O 1
ATOM 693 N N . ASN A 1 82 ? -9.489 -2.456 -11.565 1.00 85.28 122 ASN A N 1
ATOM 694 C CA . ASN A 1 82 ? -9.643 -2.022 -10.173 1.00 91.42 122 ASN A CA 1
ATOM 695 C C . ASN A 1 82 ? -10.905 -2.502 -9.453 1.00 92.94 122 ASN A C 1
ATOM 696 O O . ASN A 1 82 ? -11.013 -2.379 -8.233 1.00 100.05 122 ASN A O 1
ATOM 701 N N . ILE A 1 83 ? -11.858 -3.038 -10.202 1.00 84.22 123 ILE A N 1
ATOM 702 C CA . ILE A 1 83 ? -13.082 -3.522 -9.592 1.00 73.06 123 ILE A CA 1
ATOM 703 C C . ILE A 1 83 ? -12.877 -4.917 -9.014 1.00 71.99 123 ILE A C 1
ATOM 704 O O . ILE A 1 83 ? -12.446 -5.829 -9.719 1.00 81.90 123 ILE A O 1
ATOM 709 N N . ARG A 1 84 ? -13.162 -5.064 -7.723 1.00 62.09 124 ARG A N 1
ATOM 710 C CA . ARG A 1 84 ? -13.107 -6.356 -7.042 1.00 66.32 124 ARG A CA 1
ATOM 711 C C . ARG A 1 84 ? -14.408 -6.554 -6.275 1.00 64.91 124 ARG A C 1
ATOM 712 O O . ARG A 1 84 ? -15.076 -5.580 -5.908 1.00 66.33 124 ARG A O 1
ATOM 720 N N . ASN A 1 85 ? -14.763 -7.810 -6.023 1.00 57.17 125 ASN A N 1
ATOM 721 C CA . ASN A 1 85 ? -16.064 -8.107 -5.443 1.00 57.05 125 ASN A CA 1
ATOM 722 C C . ASN A 1 85 ? -16.367 -7.347 -4.147 1.00 61.27 125 ASN A C 1
ATOM 723 O O . ASN A 1 85 ? -17.500 -6.937 -3.909 1.00 69.09 125 ASN A O 1
ATOM 728 N N . ASP A 1 86 ? -15.362 -7.140 -3.314 1.00 59.57 126 ASP A N 1
ATOM 729 C CA . ASP A 1 86 ? -15.602 -6.480 -2.039 1.00 66.62 126 ASP A CA 1
ATOM 730 C C . ASP A 1 86 ? -15.866 -4.981 -2.230 1.00 67.58 126 ASP A C 1
ATOM 731 O O . ASP A 1 86 ? -16.535 -4.326 -1.408 1.00 68.76 126 ASP A O 1
ATOM 736 N N . ASP A 1 87 ? -15.347 -4.431 -3.319 1.00 57.11 127 ASP A N 1
ATOM 737 C CA . ASP A 1 87 ? -15.673 -3.051 -3.661 1.00 58.25 127 ASP A CA 1
ATOM 738 C C . ASP A 1 87 ? -17.185 -2.888 -3.828 1.00 63.50 127 ASP A C 1
ATOM 739 O O . ASP A 1 87 ? -17.776 -1.937 -3.319 1.00 68.06 127 ASP A O 1
ATOM 744 N N . ILE A 1 88 ? -17.799 -3.844 -4.525 1.00 50.50 128 ILE A N 1
ATOM 745 C CA . ILE A 1 88 ? -19.236 -3.855 -4.741 1.00 50.82 128 ILE A CA 1
ATOM 746 C C . ILE A 1 88 ? -20.030 -4.164 -3.476 1.00 55.73 128 ILE A C 1
ATOM 747 O O . ILE A 1 88 ? -20.966 -3.446 -3.135 1.00 63.36 128 ILE A O 1
ATOM 752 N N . THR A 1 89 ? -19.682 -5.252 -2.797 1.00 60.04 129 THR A N 1
ATOM 753 C CA . THR A 1 89 ? -20.445 -5.664 -1.626 1.00 66.11 129 THR A CA 1
ATOM 754 C C . THR A 1 89 ? -20.366 -4.608 -0.528 1.00 64.68 129 THR A C 1
ATOM 755 O O . THR A 1 89 ? -21.242 -4.556 0.339 1.00 71.65 129 THR A O 1
ATOM 759 N N . ASP A 1 90 ? -19.321 -3.779 -0.568 1.00 57.34 130 ASP A N 1
ATOM 760 C CA . ASP A 1 90 ? -19.120 -2.743 0.441 1.00 60.60 130 ASP A CA 1
ATOM 761 C C . ASP A 1 90 ? -19.628 -1.378 -0.001 1.00 68.01 130 ASP A C 1
ATOM 762 O O . ASP A 1 90 ? -19.440 -0.398 0.709 1.00 69.80 130 ASP A O 1
ATOM 767 N N . GLY A 1 91 ? -20.221 -1.301 -1.189 1.00 62.94 131 GLY A N 1
ATOM 768 C CA . GLY A 1 91 ? -20.830 -0.069 -1.662 1.00 58.14 131 GLY A CA 1
ATOM 769 C C . GLY A 1 91 ? -19.953 1.040 -2.247 1.00 69.48 131 GLY A C 1
ATOM 770 O O . GLY A 1 91 ? -20.401 2.195 -2.312 1.00 68.97 131 GLY A O 1
ATOM 771 N N . ASN A 1 92 ? -18.729 0.724 -2.687 1.00 65.71 132 ASN A N 1
ATOM 772 C CA . ASN A 1 92 ? -17.862 1.761 -3.255 1.00 64.56 132 ASN A CA 1
ATOM 773 C C . ASN A 1 92 ? -18.520 2.462 -4.440 1.00 70.60 132 ASN A C 1
ATOM 774 O O . ASN A 1 92 ? -18.682 1.879 -5.520 1.00 73.83 132 ASN A O 1
ATOM 779 N N . PRO A 1 93 ? -18.884 3.728 -4.240 1.00 68.10 133 PRO A N 1
ATOM 780 C CA . PRO A 1 93 ? -19.616 4.552 -5.212 1.00 66.68 133 PRO A CA 1
ATOM 781 C C . PRO A 1 93 ? -18.931 4.629 -6.583 1.00 72.63 133 PRO A C 1
ATOM 782 O O . PRO A 1 93 ? -19.560 4.369 -7.616 1.00 74.04 133 PRO A O 1
ATOM 786 N N . LYS A 1 94 ? -17.650 4.974 -6.589 1.00 68.31 134 LYS A N 1
ATOM 787 C CA . LYS A 1 94 ? -16.936 5.173 -7.839 1.00 65.95 134 LYS A CA 1
ATOM 788 C C . LYS A 1 94 ? -16.757 3.858 -8.610 1.00 70.48 134 LYS A C 1
ATOM 789 O O . LYS A 1 94 ? -16.871 3.833 -9.840 1.00 74.73 134 LYS A O 1
ATOM 795 N N . LEU A 1 95 ? -16.512 2.761 -7.895 1.00 68.86 135 LEU A N 1
ATOM 796 C CA . LEU A 1 95 ? -16.320 1.468 -8.554 1.00 62.70 135 LEU A CA 1
ATOM 797 C C . LEU A 1 95 ? -17.644 0.763 -8.890 1.00 69.97 135 LEU A C 1
ATOM 798 O O . LEU A 1 95 ? -17.712 -0.021 -9.837 1.00 74.05 135 LEU A O 1
ATOM 803 N N . THR A 1 96 ? -18.692 1.044 -8.119 1.00 62.36 136 THR A N 1
ATOM 804 C CA . THR A 1 96 ? -20.026 0.586 -8.480 1.00 58.70 136 THR A CA 1
ATOM 805 C C . THR A 1 96 ? -20.447 1.229 -9.818 1.00 63.87 136 THR A C 1
ATOM 806 O O . THR A 1 96 ? -20.981 0.559 -10.704 1.00 65.83 136 THR A O 1
ATOM 810 N N . LEU A 1 97 ? -20.203 2.528 -9.964 1.00 67.05 137 LEU A N 1
ATOM 811 C CA . LEU A 1 97 ? -20.540 3.213 -11.205 1.00 67.74 137 LEU A CA 1
ATOM 812 C C . LEU A 1 97 ? -19.691 2.690 -12.355 1.00 66.36 137 LEU A C 1
ATOM 813 O O . LEU A 1 97 ? -20.188 2.504 -13.475 1.00 63.27 137 LEU A O 1
ATOM 818 N N . GLY A 1 98 ? -18.404 2.474 -12.082 1.00 63.38 138 GLY A N 1
ATOM 819 C CA . GLY A 1 98 ? -17.502 1.964 -13.102 1.00 61.89 138 GLY A CA 1
ATOM 820 C C . GLY A 1 98 ? -17.956 0.604 -13.608 1.00 67.31 138 GLY A C 1
ATOM 821 O O . GLY A 1 98 ? -17.817 0.295 -14.789 1.00 65.20 138 GLY A O 1
ATOM 822 N N . LEU A 1 99 ? -18.504 -0.207 -12.704 1.00 57.00 139 LEU A N 1
ATOM 823 C CA . LEU A 1 99 ? -18.967 -1.522 -13.063 1.00 58.02 139 LEU A CA 1
ATOM 824 C C . LEU A 1 99 ? -20.233 -1.422 -13.900 1.00 67.08 139 LEU A C 1
ATOM 825 O O . LEU A 1 99 ? -20.379 -2.135 -14.908 1.00 64.15 139 LEU A O 1
ATOM 830 N N . ILE A 1 100 ? -21.157 -0.548 -13.500 1.00 54.34 140 ILE A N 1
ATOM 831 C CA . ILE A 1 100 ? -22.348 -0.398 -14.323 1.00 54.67 140 ILE A CA 1
ATOM 832 C C . ILE A 1 100 ? -21.968 0.127 -15.704 1.00 63.23 140 ILE A C 1
ATOM 833 O O . ILE A 1 100 ? -22.472 -0.349 -16.728 1.00 60.63 140 ILE A O 1
ATOM 838 N N . TRP A 1 101 ? -21.065 1.100 -15.730 1.00 58.59 141 TRP A N 1
ATOM 839 C CA . TRP A 1 101 ? -20.604 1.628 -16.991 1.00 59.79 141 TRP A CA 1
ATOM 840 C C . TRP A 1 101 ? -20.063 0.505 -17.878 1.00 62.60 141 TRP A C 1
ATOM 841 O O . TRP A 1 101 ? -20.415 0.397 -19.046 1.00 62.27 141 TRP A O 1
ATOM 852 N N . THR A 1 102 ? -19.205 -0.328 -17.304 1.00 67.75 142 THR A N 1
ATOM 853 C CA . THR A 1 102 ? -18.596 -1.446 -18.009 1.00 64.80 142 THR A CA 1
ATOM 854 C C . THR A 1 102 ? -19.673 -2.359 -18.609 1.00 58.70 142 THR A C 1
ATOM 855 O O . THR A 1 102 ? -19.586 -2.797 -19.755 1.00 56.06 142 THR A O 1
ATOM 859 N N . ILE A 1 103 ? -20.711 -2.612 -17.832 1.00 56.84 143 ILE A N 1
ATOM 860 C CA . ILE A 1 103 ? -21.842 -3.397 -18.312 1.00 57.67 143 ILE A CA 1
ATOM 861 C C . ILE A 1 103 ? -22.589 -2.713 -19.467 1.00 57.90 143 ILE A C 1
ATOM 862 O O . ILE A 1 103 ? -22.824 -3.319 -20.501 1.00 65.17 143 ILE A O 1
ATOM 867 N N . ILE A 1 104 ? -22.958 -1.452 -19.277 1.00 60.96 144 ILE A N 1
ATOM 868 C CA . ILE A 1 104 ? -23.566 -0.640 -20.322 1.00 61.36 144 ILE A CA 1
ATOM 869 C C . ILE A 1 104 ? -22.721 -0.610 -21.609 1.00 69.91 144 ILE A C 1
ATOM 870 O O . ILE A 1 104 ? -23.224 -0.787 -22.734 1.00 67.53 144 ILE A O 1
ATOM 875 N N . LEU A 1 105 ? -21.432 -0.356 -21.440 1.00 57.59 145 LEU A N 1
ATOM 876 C CA . LEU A 1 105 ? -20.532 -0.269 -22.571 1.00 61.50 145 LEU A CA 1
ATOM 877 C C . LEU A 1 105 ? -20.472 -1.585 -23.337 1.00 66.63 145 LEU A C 1
ATOM 878 O O . LEU A 1 105 ? -20.381 -1.615 -24.549 1.00 66.99 145 LEU A O 1
ATOM 883 N N . HIS A 1 106 ? -20.530 -2.686 -22.614 1.00 73.30 146 HIS A N 1
ATOM 884 C CA . HIS A 1 106 ? -20.341 -3.974 -23.231 1.00 66.03 146 HIS A CA 1
ATOM 885 C C . HIS A 1 106 ? -21.606 -4.466 -23.911 1.00 69.84 146 HIS A C 1
ATOM 886 O O . HIS A 1 106 ? -21.546 -5.031 -24.995 1.00 68.39 146 HIS A O 1
ATOM 893 N N . PHE A 1 107 ? -22.754 -4.243 -23.282 1.00 73.48 147 PHE A N 1
ATOM 894 C CA . PHE A 1 107 ? -24.001 -4.793 -23.805 1.00 72.70 147 PHE A CA 1
ATOM 895 C C . PHE A 1 107 ? -24.779 -3.843 -24.701 1.00 77.03 147 PHE A C 1
ATOM 896 O O . PHE A 1 107 ? -25.338 -4.268 -25.705 1.00 82.22 147 PHE A O 1
ATOM 904 N N . GLN A 1 108 ? -24.835 -2.566 -24.350 1.00 75.58 148 GLN A N 1
ATOM 905 C CA . GLN A 1 108 ? -25.624 -1.652 -25.161 1.00 78.24 148 GLN A CA 1
ATOM 906 C C . GLN A 1 108 ? -24.796 -0.916 -26.219 1.00 76.94 148 GLN A C 1
ATOM 907 O O . GLN A 1 108 ? -25.070 -0.995 -27.410 1.00 84.50 148 GLN A O 1
ATOM 913 N N . ILE A 1 109 ? -23.772 -0.215 -25.772 1.00 72.53 149 ILE A N 1
ATOM 914 C CA . ILE A 1 109 ? -23.053 0.712 -26.629 1.00 70.00 149 ILE A CA 1
ATOM 915 C C . ILE A 1 109 ? -22.178 0.047 -27.679 1.00 69.72 149 ILE A C 1
ATOM 916 O O . ILE A 1 109 ? -21.975 0.592 -28.756 1.00 75.70 149 ILE A O 1
ATOM 921 N N . SER A 1 110 ? -21.656 -1.126 -27.361 1.00 75.16 150 SER A N 1
ATOM 922 C CA . SER A 1 110 ? -20.685 -1.780 -28.228 1.00 75.83 150 SER A CA 1
ATOM 923 C C . SER A 1 110 ? -21.300 -2.422 -29.458 1.00 81.41 150 SER A C 1
ATOM 924 O O . SER A 1 110 ? -20.596 -2.653 -30.445 1.00 82.67 150 SER A O 1
ATOM 927 N N . ASP A 1 111 ? -22.597 -2.722 -29.415 1.00 94.24 151 ASP A N 1
ATOM 928 C CA . ASP A 1 111 ? -23.209 -3.397 -30.558 1.00 112.27 151 ASP A CA 1
ATOM 929 C C . ASP A 1 111 ? -23.824 -2.403 -31.545 1.00 110.67 151 ASP A C 1
ATOM 930 O O . ASP A 1 111 ? -25.041 -2.259 -31.654 1.00 108.49 151 ASP A O 1
ATOM 935 N N . ILE A 1 112 ? -22.941 -1.724 -32.267 1.00 104.40 152 ILE A N 1
ATOM 936 C CA . ILE A 1 112 ? -23.334 -0.734 -33.249 1.00 104.23 152 ILE A CA 1
ATOM 937 C C . ILE A 1 112 ? -22.517 -0.938 -34.512 1.00 103.53 152 ILE A C 1
ATOM 938 O O . ILE A 1 112 ? -21.292 -1.099 -34.445 1.00 104.79 152 ILE A O 1
ATOM 943 N N . TYR A 1 113 ? -23.192 -0.954 -35.660 1.00 92.67 153 TYR A N 1
ATOM 944 C CA . TYR A 1 113 ? -22.495 -0.885 -36.945 1.00 93.23 153 TYR A CA 1
ATOM 945 C C . TYR A 1 113 ? -22.798 0.433 -37.667 1.00 98.55 153 TYR A C 1
ATOM 946 O O . TYR A 1 113 ? -23.936 0.918 -37.665 1.00 98.84 153 TYR A O 1
ATOM 955 N N . ILE A 1 114 ? -21.767 1.007 -38.276 1.00 100.97 154 ILE A N 1
ATOM 956 C CA . ILE A 1 114 ? -21.915 2.232 -39.051 1.00 108.67 154 ILE A CA 1
ATOM 957 C C . ILE A 1 114 ? -21.101 2.143 -40.336 1.00 112.02 154 ILE A C 1
ATOM 958 O O . ILE A 1 114 ? -19.872 2.143 -40.293 1.00 112.08 154 ILE A O 1
ATOM 963 N N . SER A 1 115 ? -21.786 2.039 -41.472 1.00 126.92 155 SER A N 1
ATOM 964 C CA . SER A 1 115 ? -21.114 2.087 -42.767 1.00 134.75 155 SER A CA 1
ATOM 965 C C . SER A 1 115 ? -20.299 3.378 -42.870 1.00 139.59 155 SER A C 1
ATOM 966 O O . SER A 1 115 ? -20.859 4.477 -42.903 1.00 139.71 155 SER A O 1
ATOM 969 N N . GLY A 1 116 ? -18.976 3.238 -42.908 1.00 123.14 156 GLY A N 1
ATOM 970 C CA . GLY A 1 116 ? -18.075 4.378 -42.826 1.00 122.68 156 GLY A CA 1
ATOM 971 C C . GLY A 1 116 ? -17.065 4.176 -41.706 1.00 121.12 156 GLY A C 1
ATOM 972 O O . GLY A 1 116 ? -16.142 4.983 -41.520 1.00 107.69 156 GLY A O 1
ATOM 973 N N . GLU A 1 117 ? -17.250 3.075 -40.972 1.00 143.28 157 GLU A N 1
ATOM 974 C CA . GLU A 1 117 ? -16.442 2.733 -39.802 1.00 145.73 157 GLU A CA 1
ATOM 975 C C . GLU A 1 117 ? -15.186 1.953 -40.180 1.00 148.65 157 GLU A C 1
ATOM 976 O O . GLU A 1 117 ? -15.062 1.435 -41.296 1.00 143.06 157 GLU A O 1
ATOM 982 N N . SER A 1 118 ? -14.260 1.881 -39.229 1.00 153.22 158 SER A N 1
ATOM 983 C CA . SER A 1 118 ? -13.083 1.036 -39.344 1.00 154.14 158 SER A CA 1
ATOM 984 C C . SER A 1 118 ? -13.242 -0.128 -38.377 1.00 154.29 158 SER A C 1
ATOM 985 O O . SER A 1 118 ? -14.188 -0.169 -37.587 1.00 150.34 158 SER A O 1
ATOM 988 N N . GLY A 1 119 ? -12.314 -1.074 -38.439 1.00 156.89 159 GLY A N 1
ATOM 989 C CA . GLY A 1 119 ? -12.291 -2.161 -37.483 1.00 160.04 159 GLY A CA 1
ATOM 990 C C . GLY A 1 119 ? -11.743 -1.670 -36.157 1.00 161.71 159 GLY A C 1
ATOM 991 O O . GLY A 1 119 ? -11.979 -2.278 -35.112 1.00 162.86 159 GLY A O 1
ATOM 992 N N . ASP A 1 120 ? -11.023 -0.551 -36.203 1.00 158.43 160 ASP A N 1
ATOM 993 C CA . ASP A 1 120 ? -10.324 -0.031 -35.028 1.00 154.62 160 ASP A CA 1
ATOM 994 C C . ASP A 1 120 ? -10.877 1.296 -34.497 1.00 143.30 160 ASP A C 1
ATOM 995 O O . ASP A 1 120 ? -10.127 2.151 -34.019 1.00 137.32 160 ASP A O 1
ATOM 1000 N N . MET A 1 121 ? -12.190 1.463 -34.590 1.00 128.57 161 MET A N 1
ATOM 1001 C CA . MET A 1 121 ? -12.867 2.561 -33.920 1.00 110.08 161 MET A CA 1
ATOM 1002 C C . MET A 1 121 ? -13.517 2.004 -32.668 1.00 97.33 161 MET A C 1
ATOM 1003 O O . MET A 1 121 ? -14.100 0.919 -32.716 1.00 98.83 161 MET A O 1
ATOM 1008 N N . SER A 1 122 ? -13.424 2.734 -31.556 1.00 83.15 162 SER A N 1
ATOM 1009 C CA . SER A 1 122 ? -14.176 2.376 -30.354 1.00 76.68 162 SER A CA 1
ATOM 1010 C C . SER A 1 122 ? -15.661 2.487 -30.639 1.00 80.16 162 SER A C 1
ATOM 1011 O O . SER A 1 122 ? -16.064 3.051 -31.655 1.00 91.08 162 SER A O 1
ATOM 1014 N N . ALA A 1 123 ? -16.479 1.952 -29.746 1.00 75.72 163 ALA A N 1
ATOM 1015 C CA . ALA A 1 123 ? -17.913 2.079 -29.911 1.00 80.76 163 ALA A CA 1
ATOM 1016 C C . ALA A 1 123 ? -18.262 3.561 -29.803 1.00 76.58 163 ALA A C 1
ATOM 1017 O O . ALA A 1 123 ? -19.044 4.084 -30.592 1.00 78.32 163 ALA A O 1
ATOM 1019 N N . LYS A 1 124 ? -17.664 4.224 -28.818 1.00 70.86 164 LYS A N 1
ATOM 1020 C CA . LYS A 1 124 ? -17.839 5.654 -28.601 1.00 77.27 164 LYS A CA 1
ATOM 1021 C C . LYS A 1 124 ? -17.623 6.428 -29.909 1.00 80.19 164 LYS A C 1
ATOM 1022 O O . LYS A 1 124 ? -18.445 7.258 -30.303 1.00 77.11 164 LYS A O 1
ATOM 1028 N N . GLU A 1 125 ? -16.534 6.120 -30.598 1.00 83.09 165 GLU A N 1
ATOM 1029 C CA . GLU A 1 125 ? -16.207 6.811 -31.831 1.00 82.78 165 GLU A CA 1
ATOM 1030 C C . GLU A 1 125 ? -17.197 6.494 -32.944 1.00 81.48 165 GLU A C 1
ATOM 1031 O O . GLU A 1 125 ? -17.580 7.378 -33.701 1.00 85.96 165 GLU A O 1
ATOM 1037 N N . LYS A 1 126 ? -17.604 5.235 -33.047 1.00 75.95 166 LYS A N 1
ATOM 1038 C CA . LYS A 1 126 ? -18.590 4.844 -34.046 1.00 74.24 166 LYS A CA 1
ATOM 1039 C C . LYS A 1 126 ? -19.913 5.549 -33.786 1.00 72.46 166 LYS A C 1
ATOM 1040 O O . LYS A 1 126 ? -20.513 6.113 -34.698 1.00 72.06 166 LYS A O 1
ATOM 1046 N N . LEU A 1 127 ? -20.364 5.528 -32.536 1.00 70.45 167 LEU A N 1
ATOM 1047 C CA . LEU A 1 127 ? -21.609 6.195 -32.179 1.00 69.81 167 LEU A CA 1
ATOM 1048 C C . LEU A 1 127 ? -21.527 7.692 -32.523 1.00 72.80 167 LEU A C 1
ATOM 1049 O O . LEU A 1 127 ? -22.453 8.256 -33.108 1.00 70.24 167 LEU A O 1
ATOM 1054 N N . LEU A 1 128 ? -20.406 8.323 -32.182 1.00 65.51 168 LEU A N 1
ATOM 1055 C CA . LEU A 1 128 ? -20.201 9.726 -32.515 1.00 64.36 168 LEU A CA 1
ATOM 1056 C C . LEU A 1 128 ? -20.361 9.930 -34.000 1.00 69.88 168 LEU A C 1
ATOM 1057 O O . LEU A 1 128 ? -20.921 10.930 -34.453 1.00 79.28 168 LEU A O 1
ATOM 1062 N N . LEU A 1 129 ? -19.876 8.968 -34.767 1.00 68.11 169 LEU A N 1
ATOM 1063 C CA . LEU A 1 129 ? -19.863 9.115 -36.208 1.00 63.50 169 LEU A CA 1
ATOM 1064 C C . LEU A 1 129 ? -21.274 9.007 -36.751 1.00 67.76 169 LEU A C 1
ATOM 1065 O O . LEU A 1 129 ? -21.647 9.733 -37.666 1.00 73.08 169 LEU A O 1
ATOM 1070 N N . TRP A 1 130 ? -22.057 8.100 -36.178 1.00 65.39 170 TRP A N 1
ATOM 1071 C CA . TRP A 1 130 ? -23.462 7.971 -36.530 1.00 60.33 170 TRP A CA 1
ATOM 1072 C C . TRP A 1 130 ? -24.168 9.305 -36.306 1.00 67.23 170 TRP A C 1
ATOM 1073 O O . TRP A 1 130 ? -24.913 9.773 -37.166 1.00 61.69 170 TRP A O 1
ATOM 1084 N N . THR A 1 131 ? -23.930 9.929 -35.155 1.00 62.41 171 THR A N 1
ATOM 1085 C CA . THR A 1 131 ? -24.632 11.166 -34.885 1.00 62.49 171 THR A CA 1
ATOM 1086 C C . THR A 1 131 ? -24.255 12.191 -35.939 1.00 63.84 171 THR A C 1
ATOM 1087 O O . THR A 1 131 ? -25.109 12.907 -36.449 1.00 68.93 171 THR A O 1
ATOM 1091 N N . GLN A 1 132 ? -22.982 12.241 -36.297 1.00 66.81 172 GLN A N 1
ATOM 1092 C CA . GLN A 1 132 ? -22.541 13.159 -37.347 1.00 63.31 172 GLN A CA 1
ATOM 1093 C C . GLN A 1 132 ? -23.198 12.902 -38.711 1.00 68.78 172 GLN A C 1
ATOM 1094 O O . GLN A 1 132 ? -23.551 13.830 -39.429 1.00 67.00 172 GLN A O 1
ATOM 1100 N N . LYS A 1 133 ? -23.363 11.638 -39.072 1.00 71.33 173 LYS A N 1
ATOM 1101 C CA . LYS A 1 133 ? -23.959 11.331 -40.359 1.00 72.22 173 LYS A CA 1
ATOM 1102 C C . LYS A 1 133 ? -25.444 11.697 -40.367 1.00 71.11 173 LYS A C 1
ATOM 1103 O O . LYS A 1 133 ? -25.943 12.284 -41.324 1.00 74.35 173 LYS A O 1
ATOM 1109 N N . VAL A 1 134 ? -26.131 11.348 -39.284 1.00 65.65 174 VAL A N 1
ATOM 1110 C CA . VAL A 1 134 ? -27.559 11.597 -39.120 1.00 64.01 174 VAL A CA 1
ATOM 1111 C C . VAL A 1 134 ? -27.903 13.089 -39.119 1.00 68.54 174 VAL A C 1
ATOM 1112 O O . VAL A 1 134 ? -28.903 13.505 -39.715 1.00 64.02 174 VAL A O 1
ATOM 1116 N N . THR A 1 135 ? -27.079 13.886 -38.439 1.00 61.39 175 THR A N 1
ATOM 1117 C CA . THR A 1 135 ? -27.357 15.313 -38.284 1.00 63.39 175 THR A CA 1
ATOM 1118 C C . THR A 1 135 ? -26.627 16.167 -39.319 1.00 71.53 175 THR A C 1
ATOM 1119 O O . THR A 1 135 ? -26.681 17.391 -39.275 1.00 71.05 175 THR A O 1
ATOM 1123 N N . ALA A 1 136 ? -25.920 15.533 -40.242 1.00 76.03 176 ALA A N 1
ATOM 1124 C CA . ALA A 1 136 ? -25.324 16.294 -41.332 1.00 72.18 176 ALA A CA 1
ATOM 1125 C C . ALA A 1 136 ? -26.466 16.958 -42.083 1.00 74.00 176 ALA A C 1
ATOM 1126 O O . ALA A 1 136 ? -27.432 16.287 -42.466 1.00 80.07 176 ALA A O 1
ATOM 1128 N N . GLY A 1 137 ? -26.357 18.267 -42.296 1.00 59.92 177 GLY A N 1
ATOM 1129 C CA . GLY A 1 137 ? -27.388 19.011 -43.002 1.00 61.34 177 GLY A CA 1
ATOM 1130 C C . GLY A 1 137 ? -28.237 19.947 -42.150 1.00 65.24 177 GLY A C 1
ATOM 1131 O O . GLY A 1 137 ? -29.078 20.655 -42.690 1.00 68.97 177 GLY A O 1
ATOM 1132 N N . TYR A 1 138 ? -28.046 19.916 -40.828 1.00 62.20 178 TYR A N 1
ATOM 1133 C CA . TYR A 1 138 ? -28.674 20.865 -39.901 1.00 54.81 178 TYR A CA 1
ATOM 1134 C C . TYR A 1 138 ? -27.662 21.910 -39.490 1.00 57.96 178 TYR A C 1
ATOM 1135 O O . TYR A 1 138 ? -26.461 21.654 -39.456 1.00 72.24 178 TYR A O 1
ATOM 1144 N N . THR A 1 139 ? -28.139 23.105 -39.193 1.00 67.27 179 THR A N 1
ATOM 1145 C CA . THR A 1 139 ? -27.248 24.161 -38.740 1.00 63.04 179 THR A CA 1
ATOM 1146 C C . THR A 1 139 ? -26.617 23.815 -37.390 1.00 59.66 179 THR A C 1
ATOM 1147 O O . THR A 1 139 ? -27.315 23.559 -36.412 1.00 66.80 179 THR A O 1
ATOM 1151 N N . GLY A 1 140 ? -25.293 23.814 -37.340 1.00 61.02 180 GLY A N 1
ATOM 1152 C CA . GLY A 1 140 ? -24.591 23.684 -36.079 1.00 54.15 180 GLY A CA 1
ATOM 1153 C C . GLY A 1 140 ? -23.114 23.418 -36.300 1.00 61.36 180 GLY A C 1
ATOM 1154 O O . GLY A 1 140 ? -22.739 22.934 -37.380 1.00 58.22 180 GLY A O 1
ATOM 1155 N N . ILE A 1 141 ? -22.267 23.731 -35.310 1.00 61.31 181 ILE A N 1
ATOM 1156 C CA . ILE A 1 141 ? -20.883 23.252 -35.365 1.00 62.08 181 ILE A CA 1
ATOM 1157 C C . ILE A 1 141 ? -20.868 21.710 -35.411 1.00 73.72 181 ILE A C 1
ATOM 1158 O O . ILE A 1 141 ? -21.868 21.042 -35.091 1.00 71.16 181 ILE A O 1
ATOM 1163 N N . LYS A 1 142 ? -19.738 21.142 -35.810 1.00 85.25 182 LYS A N 1
ATOM 1164 C CA . LYS A 1 142 ? -19.608 19.695 -35.871 1.00 81.35 182 LYS A CA 1
ATOM 1165 C C . LYS A 1 142 ? -19.580 19.114 -34.468 1.00 82.05 182 LYS A C 1
ATOM 1166 O O . LYS A 1 142 ? -18.931 19.663 -33.574 1.00 79.48 182 LYS A O 1
ATOM 1172 N N . CYS A 1 143 ? -20.269 17.989 -34.289 1.00 78.51 183 CYS A N 1
ATOM 1173 C CA . CYS A 1 143 ? -20.301 17.310 -32.999 1.00 69.82 183 CYS A CA 1
ATOM 1174 C C . CYS A 1 143 ? -19.043 16.473 -32.765 1.00 71.61 183 CYS A C 1
ATOM 1175 O O . CYS A 1 143 ? -18.811 15.494 -33.463 1.00 74.72 183 CYS A O 1
ATOM 1178 N N . THR A 1 144 ? -18.236 16.855 -31.781 1.00 72.52 184 THR A N 1
ATOM 1179 C CA . THR A 1 144 ? -16.988 16.144 -31.507 1.00 69.75 184 THR A CA 1
ATOM 1180 C C . THR A 1 144 ? -16.899 15.541 -30.111 1.00 74.10 184 THR A C 1
ATOM 1181 O O . THR A 1 144 ? -15.831 15.077 -29.718 1.00 79.76 184 THR A O 1
ATOM 1185 N N . ASN A 1 145 ? -17.993 15.567 -29.353 1.00 67.61 185 ASN A N 1
ATOM 1186 C CA . ASN A 1 145 ? -17.987 14.947 -28.035 1.00 61.59 185 ASN A CA 1
ATOM 1187 C C . ASN A 1 145 ? -19.363 14.464 -27.607 1.00 67.21 185 ASN A C 1
ATOM 1188 O O . ASN A 1 145 ? -20.342 14.616 -28.331 1.00 65.30 185 ASN A O 1
ATOM 1193 N N . PHE A 1 146 ? -19.431 13.875 -26.423 1.00 72.10 186 PHE A N 1
ATOM 1194 C CA . PHE A 1 146 ? -20.712 13.529 -25.846 1.00 64.78 186 PHE A CA 1
ATOM 1195 C C . PHE A 1 146 ? -20.993 14.343 -24.575 1.00 67.16 186 PHE A C 1
ATOM 1196 O O . PHE A 1 146 ? -21.713 13.904 -23.685 1.00 71.44 186 PHE A O 1
ATOM 1204 N N . SER A 1 147 ? -20.418 15.536 -24.486 1.00 61.57 187 SER A N 1
ATOM 1205 C CA . SER A 1 147 ? -20.812 16.443 -23.419 1.00 74.32 187 SER A CA 1
ATOM 1206 C C . SER A 1 147 ? -21.349 17.779 -23.964 1.00 77.78 187 SER A C 1
ATOM 1207 O O . SER A 1 147 ? -22.555 17.911 -24.201 1.00 71.52 187 SER A O 1
ATOM 1210 N N . SER A 1 148 ? -20.469 18.752 -24.180 1.00 74.93 188 SER A N 1
ATOM 1211 C CA . SER A 1 148 ? -20.922 20.114 -24.427 1.00 67.75 188 SER A CA 1
ATOM 1212 C C . SER A 1 148 ? -21.673 20.236 -25.761 1.00 69.06 188 SER A C 1
ATOM 1213 O O . SER A 1 148 ? -22.643 20.985 -25.886 1.00 73.38 188 SER A O 1
ATOM 1216 N N . CYS A 1 149 ? -21.239 19.483 -26.758 1.00 60.95 189 CYS A N 1
ATOM 1217 C CA . CYS A 1 149 ? -21.933 19.496 -28.026 1.00 61.69 189 CYS A CA 1
ATOM 1218 C C . CYS A 1 149 ? -23.447 19.204 -27.851 1.00 67.89 189 CYS A C 1
ATOM 1219 O O . CYS A 1 149 ? -24.263 19.557 -28.708 1.00 62.69 189 CYS A O 1
ATOM 1222 N N . TRP A 1 150 ? -23.830 18.608 -26.722 1.00 61.52 190 TRP A N 1
ATOM 1223 C CA . TRP A 1 150 ? -25.221 18.180 -26.550 1.00 62.26 190 TRP A CA 1
ATOM 1224 C C . TRP A 1 150 ? -26.050 19.077 -25.633 1.00 68.36 190 TRP A C 1
ATOM 1225 O O . TRP A 1 150 ? -27.277 18.946 -25.593 1.00 66.86 190 TRP A O 1
ATOM 1236 N N . SER A 1 151 ? -25.382 19.996 -24.931 1.00 61.76 191 SER A N 1
ATOM 1237 C CA . SER A 1 151 ? -26.028 20.830 -23.912 1.00 70.02 191 SER A CA 1
ATOM 1238 C C . SER A 1 151 ? -27.118 21.808 -24.372 1.00 69.94 191 SER A C 1
ATOM 1239 O O . SER A 1 151 ? -27.957 22.209 -23.567 1.00 74.39 191 SER A O 1
ATOM 1242 N N . ASP A 1 152 ? -27.123 22.209 -25.636 1.00 67.51 192 ASP A N 1
ATOM 1243 C CA . ASP A 1 152 ? -28.142 23.166 -26.078 1.00 64.47 192 ASP A CA 1
ATOM 1244 C C . ASP A 1 152 ? -29.420 22.476 -26.611 1.00 66.55 192 ASP A C 1
ATOM 1245 O O . ASP A 1 152 ? -30.408 23.137 -26.924 1.00 77.09 192 ASP A O 1
ATOM 1250 N N . GLY A 1 153 ? -29.385 21.145 -26.695 1.00 58.52 193 GLY A N 1
ATOM 1251 C CA . GLY A 1 153 ? -30.556 20.368 -27.033 1.00 52.70 193 GLY A CA 1
ATOM 1252 C C . GLY A 1 153 ? -30.791 20.246 -28.521 1.00 58.66 193 GLY A C 1
ATOM 1253 O O . GLY A 1 153 ? -31.694 19.537 -28.939 1.00 58.46 193 GLY A O 1
ATOM 1254 N N . LYS A 1 154 ? -29.988 20.920 -29.336 1.00 62.66 194 LYS A N 1
ATOM 1255 C CA . LYS A 1 154 ? -30.247 20.900 -30.765 1.00 59.82 194 LYS A CA 1
ATOM 1256 C C . LYS A 1 154 ? -29.872 19.577 -31.418 1.00 60.19 194 LYS A C 1
ATOM 1257 O O . LYS A 1 154 ? -30.516 19.152 -32.383 1.00 64.41 194 LYS A O 1
ATOM 1263 N N . MET A 1 155 ? -28.815 18.940 -30.924 1.00 60.82 195 MET A N 1
ATOM 1264 C CA . MET A 1 155 ? -28.408 17.665 -31.502 1.00 61.16 195 MET A CA 1
ATOM 1265 C C . MET A 1 155 ? -29.507 16.645 -31.322 1.00 59.33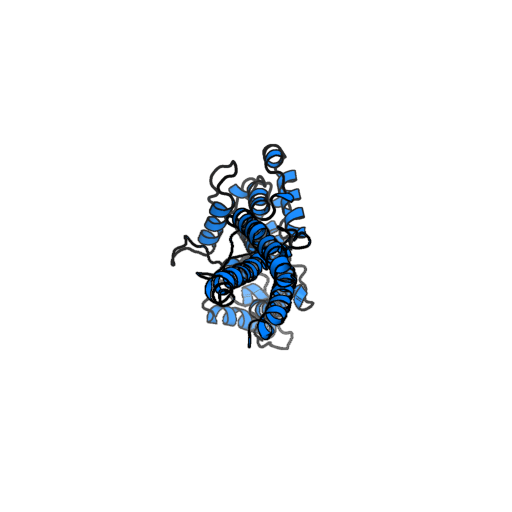 195 MET A C 1
ATOM 1266 O O . MET A 1 155 ? -29.828 15.882 -32.229 1.00 60.52 195 MET A O 1
ATOM 1271 N N . PHE A 1 156 ? -30.058 16.618 -30.119 1.00 53.03 196 PHE A N 1
ATOM 1272 C CA . PHE A 1 156 ? -31.128 15.699 -29.828 1.00 49.25 196 PHE A CA 1
ATOM 1273 C C . PHE A 1 156 ? -32.261 15.880 -30.817 1.00 56.75 196 PHE A C 1
ATOM 1274 O O . PHE A 1 156 ? -32.761 14.906 -31.368 1.00 55.90 196 PHE A O 1
ATOM 1282 N N . ASN A 1 157 ? -32.664 17.124 -31.064 1.00 54.47 197 ASN A N 1
ATOM 1283 C CA . ASN A 1 157 ? -33.787 17.336 -31.963 1.00 58.57 197 ASN A CA 1
ATOM 1284 C C . ASN A 1 157 ? -33.462 16.964 -33.402 1.00 60.48 197 ASN A C 1
ATOM 1285 O O . ASN A 1 157 ? -34.329 16.486 -34.125 1.00 59.43 197 ASN A O 1
ATOM 1290 N N . ALA A 1 158 ? -32.212 17.163 -33.813 1.00 56.61 198 ALA A N 1
ATOM 1291 C CA . ALA A 1 158 ? -31.828 16.799 -35.176 1.00 55.12 198 ALA A CA 1
ATOM 1292 C C . ALA A 1 158 ? -31.874 15.299 -35.372 1.00 63.29 198 ALA A C 1
ATOM 1293 O O . ALA A 1 158 ? -32.325 14.835 -36.418 1.00 62.86 198 ALA A O 1
ATOM 1295 N N . LEU A 1 159 ? -31.400 14.552 -34.371 1.00 54.45 199 LEU A N 1
ATOM 1296 C CA . LEU A 1 159 ? -31.416 13.095 -34.424 1.00 60.28 199 LEU A CA 1
ATOM 1297 C C . LEU A 1 159 ? -32.824 12.637 -34.699 1.00 55.14 199 LEU A C 1
ATOM 1298 O O . LEU A 1 159 ? -33.067 11.785 -35.542 1.00 58.67 199 LEU A O 1
ATOM 1303 N N . ILE A 1 160 ? -33.756 13.214 -33.968 1.00 50.98 200 ILE A N 1
ATOM 1304 C CA . ILE A 1 160 ? -35.134 12.787 -34.052 1.00 58.36 200 ILE A CA 1
ATOM 1305 C C . ILE A 1 160 ? -35.698 13.205 -35.407 1.00 64.97 200 ILE A C 1
ATOM 1306 O O . ILE A 1 160 ? -36.255 12.393 -36.132 1.00 64.13 200 ILE A O 1
ATOM 1311 N N . HIS A 1 161 ? -35.521 14.469 -35.762 1.00 62.84 201 HIS A N 1
ATOM 1312 C CA . HIS A 1 161 ? -36.066 14.980 -37.009 1.00 62.47 201 HIS A CA 1
ATOM 1313 C C . HIS A 1 161 ? -35.694 14.163 -38.239 1.00 64.45 201 HIS A C 1
ATOM 1314 O O . HIS A 1 161 ? -36.508 13.961 -39.143 1.00 68.68 201 HIS A O 1
ATOM 1321 N N . ARG A 1 162 ? -34.451 13.716 -38.275 1.00 58.49 202 ARG A N 1
ATOM 1322 C CA . ARG A 1 162 ? -33.976 12.852 -39.339 1.00 60.50 202 ARG A CA 1
ATOM 1323 C C . ARG A 1 162 ? -34.863 11.606 -39.497 1.00 67.12 202 ARG A C 1
ATOM 1324 O O . ARG A 1 162 ? -35.104 11.128 -40.603 1.00 69.84 202 ARG A O 1
ATOM 1332 N N . TYR A 1 163 ? -35.369 11.095 -38.387 1.00 66.93 203 TYR A N 1
ATOM 1333 C CA . TYR A 1 163 ? -36.153 9.883 -38.432 1.00 65.74 203 TYR A CA 1
ATOM 1334 C C . TYR A 1 163 ? -37.654 10.149 -38.452 1.00 72.73 203 TYR A C 1
ATOM 1335 O O . TYR A 1 163 ? -38.419 9.364 -39.017 1.00 81.38 203 TYR A O 1
ATOM 1344 N N . ARG A 1 164 ? -38.065 11.259 -37.851 1.00 69.24 204 ARG A N 1
ATOM 1345 C CA . ARG A 1 164 ? -39.469 11.644 -37.808 1.00 64.49 204 ARG A CA 1
ATOM 1346 C C . ARG A 1 164 ? -39.612 13.151 -38.007 1.00 62.32 204 ARG A C 1
ATOM 1347 O O . ARG A 1 164 ? -39.902 13.882 -37.067 1.00 66.51 204 ARG A O 1
ATOM 1355 N N . PRO A 1 165 ? -39.403 13.614 -39.247 1.00 59.46 205 PRO A N 1
ATOM 1356 C CA . PRO A 1 165 ? -39.422 15.056 -39.575 1.00 60.19 205 PRO A CA 1
ATOM 1357 C C . PRO A 1 165 ? -40.772 15.718 -39.273 1.00 65.16 205 PRO A C 1
ATOM 1358 O O . PRO A 1 165 ? -40.857 16.934 -39.148 1.00 73.68 205 PRO A O 1
ATOM 1362 N N . ASP A 1 166 ? -41.811 14.908 -39.143 1.00 56.03 206 ASP A N 1
ATOM 1363 C CA . ASP A 1 166 ? -43.155 15.395 -38.848 1.00 56.75 206 ASP A CA 1
ATOM 1364 C C . ASP A 1 166 ? -43.373 15.689 -37.365 1.00 64.66 206 ASP A C 1
ATOM 1365 O O . ASP A 1 166 ? -44.402 16.235 -36.991 1.00 69.63 206 ASP A O 1
ATOM 1370 N N . LEU A 1 167 ? -42.423 15.293 -36.522 1.00 64.04 207 LEU A N 1
ATOM 1371 C CA . LEU A 1 167 ? -42.599 15.388 -35.074 1.00 62.54 207 LEU A CA 1
ATOM 1372 C C . LEU A 1 167 ? -41.771 16.535 -34.483 1.00 64.58 207 LEU A C 1
ATOM 1373 O O . LEU A 1 167 ? -41.910 16.878 -33.307 1.00 63.71 207 LEU A O 1
ATOM 1378 N N . VAL A 1 168 ? -40.912 17.125 -35.310 1.00 57.13 208 VAL A N 1
ATOM 1379 C CA . VAL A 1 168 ? -40.012 18.173 -34.858 1.00 53.84 208 VAL A CA 1
ATOM 1380 C C .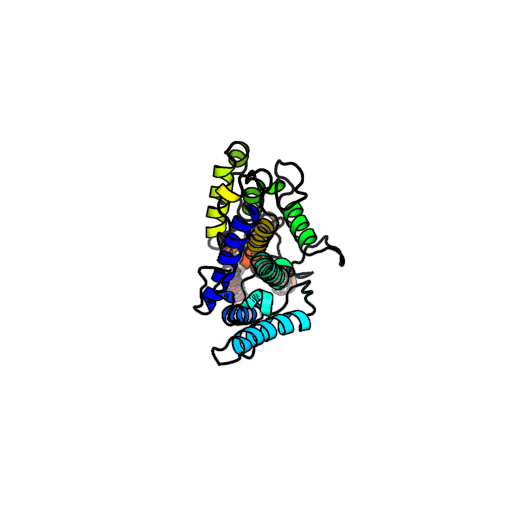 VAL A 1 168 ? -39.958 19.308 -35.863 1.00 59.38 208 VAL A C 1
ATOM 1381 O O . VAL A 1 168 ? -39.911 19.070 -37.063 1.00 66.13 208 VAL A O 1
ATOM 1385 N N . ASP A 1 169 ? -39.920 20.539 -35.371 1.00 56.14 209 ASP A N 1
ATOM 1386 C CA . ASP A 1 169 ? -39.751 21.700 -36.236 1.00 50.45 209 ASP A CA 1
ATOM 1387 C C . ASP A 1 169 ? -38.366 22.293 -35.957 1.00 59.22 209 ASP A C 1
ATOM 1388 O O . ASP A 1 169 ? -38.146 22.938 -34.923 1.00 62.61 209 ASP A O 1
ATOM 1393 N N . MET A 1 170 ? -37.428 22.069 -36.879 1.00 65.37 210 MET A N 1
ATOM 1394 C CA . MET A 1 170 ? -36.025 22.401 -36.618 1.00 57.57 210 MET A CA 1
ATOM 1395 C C . MET A 1 170 ? -35.742 23.885 -36.752 1.00 56.43 210 MET A C 1
ATOM 1396 O O . MET A 1 170 ? -34.723 24.382 -36.270 1.00 61.01 210 MET A O 1
ATOM 1401 N N . GLU A 1 171 ? -36.663 24.602 -37.378 1.00 53.03 211 GLU A N 1
ATOM 1402 C CA . GLU A 1 171 ? -36.551 26.054 -37.449 1.00 58.81 211 GLU A CA 1
ATOM 1403 C C . GLU A 1 171 ? -36.716 26.652 -36.055 1.00 61.48 211 GLU A C 1
ATOM 1404 O O . GLU A 1 171 ? -35.848 27.377 -35.569 1.00 61.95 211 GLU A O 1
ATOM 1410 N N . ARG A 1 172 ? -37.814 26.286 -35.398 1.00 56.08 212 ARG A N 1
ATOM 1411 C CA . ARG A 1 172 ? -38.109 26.743 -34.045 1.00 63.23 212 ARG A CA 1
ATOM 1412 C C . ARG A 1 172 ? -37.029 26.329 -33.047 1.00 65.43 212 ARG A C 1
ATOM 1413 O O . ARG A 1 172 ? -36.723 27.077 -32.112 1.00 70.17 212 ARG A O 1
ATOM 1421 N N . VAL A 1 173 ? -36.434 25.155 -33.258 1.00 57.21 213 VAL A N 1
ATOM 1422 C CA . VAL A 1 173 ? -35.335 24.709 -32.402 1.00 61.29 213 VAL A CA 1
ATOM 1423 C C . VAL A 1 173 ? -34.162 25.696 -32.403 1.00 65.37 213 VAL A C 1
ATOM 1424 O O . VAL A 1 173 ? -33.397 25.767 -31.435 1.00 67.59 213 VAL A O 1
ATOM 1428 N N . GLN A 1 174 ? -34.038 26.477 -33.472 1.00 62.44 214 GLN A N 1
ATOM 1429 C CA . GLN A 1 174 ? -32.912 27.404 -33.599 1.00 59.70 214 GLN A CA 1
ATOM 1430 C C . GLN A 1 174 ? -32.960 28.546 -32.597 1.00 67.74 214 GLN A C 1
ATOM 1431 O O . GLN A 1 174 ? -31.917 29.065 -32.208 1.00 74.09 214 GLN A O 1
ATOM 1437 N N . ILE A 1 175 ? -34.166 28.915 -32.164 1.00 75.82 215 ILE A N 1
ATOM 1438 C CA . ILE A 1 175 ? -34.346 30.097 -31.317 1.00 76.28 215 ILE A CA 1
ATOM 1439 C C . ILE A 1 175 ? -35.005 29.803 -29.970 1.00 75.65 215 ILE A C 1
ATOM 1440 O O . ILE A 1 175 ? -35.161 30.703 -29.138 1.00 75.49 215 ILE A O 1
ATOM 1445 N N . GLN A 1 176 ? -35.401 28.553 -29.755 1.00 67.01 216 GLN A N 1
ATOM 1446 C CA . GLN A 1 176 ? -35.874 28.156 -28.439 1.00 57.35 216 GLN A CA 1
ATOM 1447 C C . GLN A 1 176 ? -34.694 28.060 -27.468 1.00 60.06 216 GLN A C 1
ATOM 1448 O O . GLN A 1 176 ? -33.545 27.951 -27.886 1.00 72.22 216 GLN A O 1
ATOM 1454 N N . SER A 1 177 ? -34.983 28.089 -26.174 1.00 58.71 217 SER A N 1
ATOM 1455 C CA . SER A 1 177 ? -33.948 27.955 -25.164 1.00 66.46 217 SER A C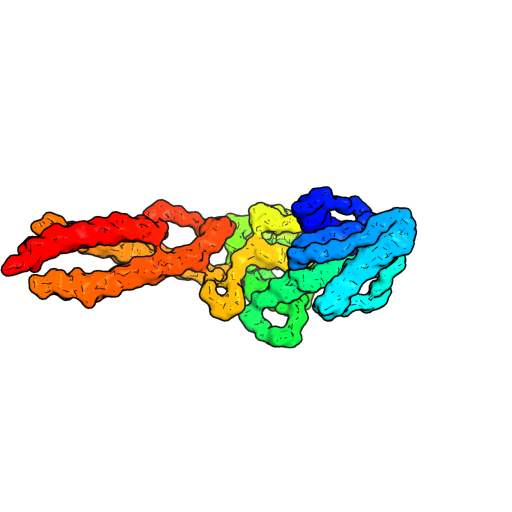A 1
ATOM 1456 C C . SER A 1 177 ? -33.497 26.505 -25.073 1.00 67.73 217 SER A C 1
ATOM 1457 O O . SER A 1 177 ? -34.192 25.596 -25.545 1.00 63.39 217 SER A O 1
ATOM 1460 N N . ASN A 1 178 ? -32.338 26.298 -24.457 1.00 64.60 218 ASN A N 1
ATOM 1461 C CA . ASN A 1 178 ? -31.790 24.968 -24.265 1.00 56.02 218 ASN A CA 1
ATOM 1462 C C . ASN A 1 178 ? -32.757 24.066 -23.537 1.00 66.99 218 ASN A C 1
ATOM 1463 O O . ASN A 1 178 ? -32.935 22.895 -23.890 1.00 73.56 218 ASN A O 1
ATOM 1468 N N . ARG A 1 179 ? -33.388 24.610 -22.509 1.00 71.52 219 ARG A N 1
ATOM 1469 C CA . ARG A 1 179 ? -34.311 23.822 -21.722 1.00 67.95 219 ARG A CA 1
ATOM 1470 C C . ARG A 1 179 ? -35.507 23.364 -22.559 1.00 71.70 219 ARG A C 1
ATOM 1471 O O . ARG A 1 179 ? -35.927 22.211 -22.464 1.00 71.11 219 ARG A O 1
ATOM 1479 N N . GLU A 1 180 ? -36.050 24.262 -23.383 1.00 69.64 220 GLU A N 1
ATOM 1480 C CA . GLU A 1 180 ? -37.202 23.919 -24.211 1.00 64.76 220 GLU A CA 1
ATOM 1481 C C . GLU A 1 180 ? -36.821 22.814 -25.191 1.00 69.16 220 GLU A C 1
ATOM 1482 O O . GLU A 1 180 ? -37.579 21.865 -25.400 1.00 79.25 220 GLU A O 1
ATOM 1488 N N . ASN A 1 181 ? -35.641 22.951 -25.790 1.00 59.64 221 ASN A N 1
ATOM 1489 C CA . ASN A 1 181 ? -35.172 22.015 -26.795 1.00 56.29 221 ASN A CA 1
ATOM 1490 C C . ASN A 1 181 ? -34.938 20.646 -26.195 1.00 66.16 221 ASN A C 1
ATOM 1491 O O . ASN A 1 181 ? -35.307 19.625 -26.773 1.00 60.86 221 ASN A O 1
ATOM 1496 N N . LEU A 1 182 ? -34.302 20.638 -25.030 1.00 70.55 222 LEU A N 1
ATOM 1497 C CA . LEU A 1 182 ? -34.011 19.398 -24.339 1.00 67.17 222 LEU A CA 1
ATOM 1498 C C . LEU A 1 182 ? -35.307 18.719 -23.944 1.00 64.88 222 LEU A C 1
ATOM 1499 O O . LEU A 1 182 ? -35.524 17.540 -24.223 1.00 58.32 222 LEU A O 1
ATOM 1504 N N . GLU A 1 183 ? -36.173 19.486 -23.301 1.00 69.62 223 GLU A N 1
ATOM 1505 C CA . GLU A 1 183 ? -37.423 18.964 -22.792 1.00 71.06 223 GLU A CA 1
ATOM 1506 C C . GLU A 1 183 ? -38.229 18.332 -23.903 1.00 70.72 223 GLU A C 1
ATOM 1507 O O . GLU A 1 183 ? -38.718 17.202 -23.772 1.00 74.39 223 GLU A O 1
ATOM 1513 N N . GLN A 1 184 ? -38.355 19.046 -25.013 1.00 61.07 224 GLN A N 1
ATOM 1514 C CA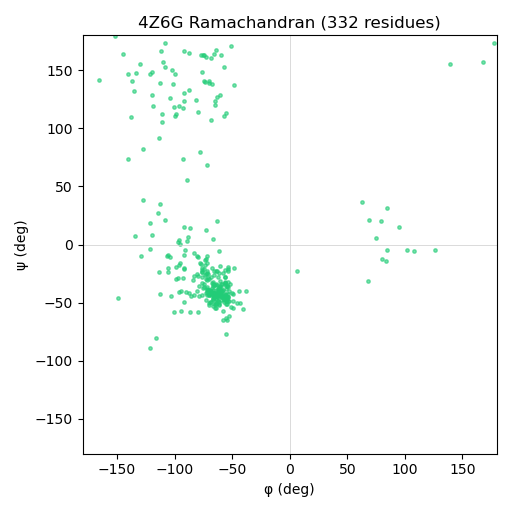 . GLN A 1 184 ? -39.165 18.530 -26.101 1.00 63.56 224 GLN A CA 1
ATOM 1515 C C . GLN A 1 184 ? -38.525 17.344 -26.848 1.00 71.17 224 GLN A C 1
ATOM 1516 O O . GLN A 1 184 ? -39.228 16.537 -27.472 1.00 70.48 224 GLN A O 1
ATOM 1522 N N . ALA A 1 185 ? -37.203 17.220 -26.763 1.00 71.32 225 ALA A N 1
ATOM 1523 C CA . ALA A 1 185 ? -36.520 16.110 -27.417 1.00 71.10 225 ALA A CA 1
ATOM 1524 C C . ALA A 1 185 ? -36.738 14.844 -26.613 1.00 70.77 225 ALA A C 1
ATOM 1525 O O . ALA A 1 185 ? -37.002 13.775 -27.172 1.00 66.12 225 ALA A O 1
ATOM 1527 N N . PHE A 1 186 ? -36.619 14.973 -25.295 1.00 61.48 226 PHE A N 1
ATOM 1528 C CA . PHE A 1 186 ? -36.779 13.830 -24.409 1.00 58.68 226 PHE A CA 1
ATOM 1529 C C . PHE A 1 186 ? -38.208 13.322 -24.488 1.00 63.03 226 PHE A C 1
ATOM 1530 O O . PHE A 1 186 ? -38.459 12.119 -24.583 1.00 70.23 226 PHE A O 1
ATOM 1538 N N . GLU A 1 187 ? -39.138 14.268 -24.469 1.00 58.46 227 GLU A N 1
ATOM 1539 C CA . GLU A 1 187 ? -40.556 13.988 -24.624 1.00 53.57 227 GLU A CA 1
ATOM 1540 C C . GLU A 1 187 ? -40.832 13.196 -25.900 1.00 61.94 227 GLU A C 1
ATOM 1541 O O . GLU A 1 187 ? -41.249 12.035 -25.828 1.00 69.61 227 GLU A O 1
ATOM 1547 N N . VAL A 1 188 ? -40.579 13.799 -27.062 1.00 64.42 228 VAL A N 1
ATOM 1548 C CA . VAL A 1 188 ? -40.799 13.103 -28.333 1.00 62.43 228 VAL A CA 1
ATOM 1549 C C . VAL A 1 188 ? -40.091 11.748 -28.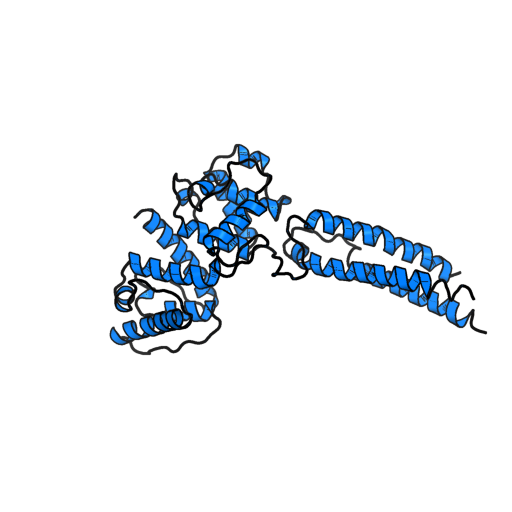405 1.00 65.68 228 VAL A C 1
ATOM 1550 O O . VAL A 1 188 ? -40.670 10.757 -28.834 1.00 72.93 228 VAL A O 1
ATOM 1554 N N . ALA A 1 189 ? -38.833 11.705 -27.990 1.00 66.02 229 ALA A N 1
ATOM 1555 C CA . ALA A 1 189 ? -38.078 10.465 -28.055 1.00 63.62 229 ALA A CA 1
ATOM 1556 C C . ALA A 1 189 ? -38.781 9.392 -27.221 1.00 68.60 229 ALA A C 1
ATOM 1557 O O . ALA A 1 189 ? -38.795 8.212 -27.584 1.00 72.01 229 ALA A O 1
ATOM 1559 N N . GLU A 1 190 ? -39.353 9.800 -26.095 1.00 59.84 230 GLU A N 1
ATOM 1560 C CA . GLU A 1 190 ? -40.146 8.873 -25.286 1.00 70.95 230 GLU A CA 1
ATOM 1561 C C . GLU A 1 190 ? -41.295 8.245 -26.092 1.00 76.27 230 GLU A C 1
ATOM 1562 O O . GLU A 1 190 ? -41.463 7.021 -26.085 1.00 70.39 230 GLU A O 1
ATOM 1568 N N . ARG A 1 191 ? -42.069 9.077 -26.790 1.00 66.17 231 ARG A N 1
ATOM 1569 C CA . ARG A 1 191 ? -43.109 8.573 -27.682 1.00 58.57 231 ARG A CA 1
ATOM 1570 C C . ARG A 1 191 ? -42.580 7.531 -28.650 1.00 67.50 231 ARG A C 1
ATOM 1571 O O . ARG A 1 191 ? -43.302 6.621 -29.028 1.00 82.02 231 ARG A O 1
ATOM 1579 N N . LEU A 1 192 ? -41.333 7.668 -29.080 1.00 66.98 232 LEU A N 1
ATOM 1580 C CA . LEU A 1 192 ? -40.797 6.729 -30.061 1.00 62.65 232 LEU A CA 1
ATOM 1581 C C . LEU A 1 192 ? -40.107 5.562 -29.377 1.00 64.30 232 LEU A C 1
ATOM 1582 O O . LEU A 1 192 ? -39.351 4.824 -30.011 1.00 67.78 232 LEU A O 1
ATOM 1587 N N . GLY A 1 193 ? -40.363 5.411 -28.081 1.00 61.79 233 GLY A N 1
ATOM 1588 C CA . GLY A 1 193 ? -39.894 4.253 -27.346 1.00 66.44 233 GLY A CA 1
ATOM 1589 C C . GLY A 1 193 ? -38.578 4.430 -26.605 1.00 83.48 233 GLY A C 1
ATOM 1590 O O . GLY A 1 193 ? -37.958 3.451 -26.179 1.00 79.29 233 GLY A O 1
ATOM 1591 N N . VAL A 1 194 ? -38.141 5.674 -26.437 1.00 86.56 234 VAL A N 1
ATOM 1592 C CA . VAL A 1 194 ? -36.887 5.900 -25.740 1.00 72.32 234 VAL A CA 1
ATOM 1593 C C . VAL A 1 194 ? -37.122 6.311 -24.305 1.00 70.72 234 VAL A C 1
ATOM 1594 O O . VAL A 1 194 ? -37.743 7.331 -24.022 1.00 76.67 234 VAL A O 1
ATOM 1598 N N . THR A 1 195 ? -36.625 5.482 -23.399 1.00 68.92 235 THR A N 1
ATOM 1599 C CA . THR A 1 195 ? -36.797 5.712 -21.978 1.00 67.06 235 THR A CA 1
ATOM 1600 C C . THR A 1 195 ? -36.012 6.957 -21.592 1.00 69.67 235 THR A C 1
ATOM 1601 O O . THR A 1 195 ? -34.884 7.144 -22.039 1.00 75.78 235 THR A O 1
ATOM 1605 N N . ARG A 1 196 ? -36.611 7.795 -20.756 1.00 64.22 236 ARG A N 1
ATOM 1606 C CA . ARG A 1 196 ? -36.004 9.052 -20.340 1.00 69.39 236 ARG A CA 1
ATOM 1607 C C . ARG A 1 196 ? -34.927 8.916 -19.274 1.00 77.92 236 ARG A C 1
ATOM 1608 O O . ARG A 1 196 ? -35.186 9.204 -18.108 1.00 89.80 236 ARG A O 1
ATOM 1616 N N . LEU A 1 197 ? -33.715 8.531 -19.659 1.00 69.44 237 LEU A N 1
ATOM 1617 C CA . LEU A 1 197 ? -32.613 8.465 -18.694 1.00 68.51 237 LEU A CA 1
ATOM 1618 C C . LEU A 1 197 ? -32.077 9.834 -18.219 1.00 68.48 237 LEU A C 1
ATOM 1619 O O . LEU A 1 197 ? -31.347 9.897 -17.223 1.00 68.95 237 LEU A O 1
ATOM 1624 N N . LEU A 1 198 ? -32.407 10.912 -18.936 1.00 66.93 238 LEU A N 1
ATOM 1625 C CA . LEU A 1 198 ? -31.886 12.239 -18.584 1.00 56.78 238 LEU A CA 1
ATOM 1626 C C . LEU A 1 198 ? -32.960 13.255 -18.243 1.00 63.97 238 LEU A C 1
ATOM 1627 O O . LEU A 1 198 ? -34.083 13.226 -18.765 1.00 68.80 238 LEU A O 1
ATOM 1632 N N . ASP A 1 199 ? -32.591 14.158 -17.342 1.00 72.10 239 ASP A N 1
ATOM 1633 C CA . ASP A 1 199 ? -33.417 15.300 -17.003 1.00 74.32 239 ASP A CA 1
ATOM 1634 C C . ASP A 1 199 ? -32.831 16.535 -17.652 1.00 77.24 239 ASP A C 1
ATOM 1635 O O . ASP A 1 199 ? -31.645 16.839 -17.467 1.00 76.07 239 ASP A O 1
ATOM 1640 N N . ALA A 1 200 ? -33.666 17.246 -18.408 1.00 73.31 240 ALA A N 1
ATOM 1641 C CA . ALA A 1 200 ? -33.259 18.517 -19.015 1.00 65.60 240 ALA A CA 1
ATOM 1642 C C . ALA A 1 200 ? -32.365 19.406 -18.139 1.00 70.30 240 ALA A C 1
ATOM 1643 O O . ALA A 1 200 ? -31.437 20.033 -18.643 1.00 72.13 240 ALA A O 1
ATOM 1645 N N . GLU A 1 201 ? -32.640 19.480 -16.840 1.00 83.44 241 GLU A N 1
ATOM 1646 C CA . GLU A 1 201 ? -31.894 20.412 -15.997 1.00 100.27 241 GLU A CA 1
ATOM 1647 C C . GLU A 1 201 ? -30.471 19.934 -15.730 1.00 95.22 241 GLU A C 1
ATOM 1648 O O . GLU A 1 201 ? -29.630 20.695 -15.267 1.00 99.63 241 GLU A O 1
ATOM 1654 N N . ASP A 1 202 ? -30.196 18.677 -16.042 1.00 81.12 242 ASP A N 1
ATOM 1655 C CA . ASP A 1 202 ? -28.880 18.128 -15.765 1.00 85.65 242 ASP A CA 1
ATOM 1656 C C . ASP A 1 202 ? -28.004 18.195 -16.994 1.00 87.74 242 ASP A C 1
ATOM 1657 O O . ASP A 1 202 ? -26.786 18.082 -16.907 1.00 93.07 242 ASP A O 1
ATOM 1662 N N . VAL A 1 203 ? -28.635 18.371 -18.145 1.00 87.64 243 VAL A N 1
ATOM 1663 C CA . VAL A 1 203 ? -27.906 18.425 -19.396 1.00 79.65 243 VAL A CA 1
ATOM 1664 C C . VAL A 1 203 ? -27.688 19.875 -19.814 1.00 78.30 243 VAL A C 1
ATOM 1665 O O . VAL A 1 203 ? -26.709 20.204 -20.475 1.00 77.28 243 VAL A O 1
ATOM 1669 N N . ASP A 1 204 ? -28.607 20.745 -19.419 1.00 78.22 244 ASP A N 1
ATOM 1670 C CA . ASP A 1 204 ? -28.425 22.168 -19.642 1.00 79.22 244 ASP A CA 1
ATOM 1671 C C . ASP A 1 204 ? -27.334 22.710 -18.712 1.00 79.63 244 ASP A C 1
ATOM 1672 O O . ASP A 1 204 ? -27.617 23.451 -17.764 1.00 84.21 244 ASP A O 1
ATOM 1677 N N . VAL A 1 205 ? -26.097 22.292 -18.977 1.00 71.55 245 VAL A N 1
ATOM 1678 C CA . VAL A 1 205 ? -24.904 22.778 -18.282 1.00 74.62 245 VAL A CA 1
ATOM 1679 C C . VAL A 1 205 ? -23.753 22.821 -19.281 1.00 76.33 245 VAL A C 1
ATOM 1680 O O . VAL A 1 205 ? -23.829 22.209 -20.349 1.00 75.67 245 VAL A O 1
ATOM 1684 N N . PRO A 1 206 ? -22.677 23.536 -18.938 1.00 86.60 246 PRO A N 1
ATOM 1685 C CA . PRO A 1 206 ? -21.561 23.666 -19.879 1.00 90.72 246 PRO A CA 1
ATOM 1686 C C . PRO A 1 206 ? -20.981 22.304 -20.266 1.00 90.73 246 PRO A C 1
ATOM 1687 O O . PRO A 1 206 ? -20.737 22.061 -21.451 1.00 89.65 246 PRO A O 1
ATOM 1691 N N . SER A 1 207 ? -20.765 21.429 -19.287 1.00 90.07 247 SER A N 1
ATOM 1692 C CA . SER A 1 207 ? -20.220 20.108 -19.588 1.00 93.32 247 SER A CA 1
ATOM 1693 C C . SER A 1 207 ? -21.051 18.957 -19.023 1.00 89.10 247 SER A C 1
ATOM 1694 O O . SER A 1 207 ? -20.727 18.416 -17.964 1.00 89.75 247 SER A O 1
ATOM 1697 N N . PRO A 1 208 ? -22.119 18.564 -19.735 1.00 81.22 248 PRO A N 1
ATOM 1698 C CA . PRO A 1 208 ? -22.908 17.412 -19.287 1.00 80.35 248 PRO A CA 1
ATOM 1699 C C . PRO A 1 208 ? -22.039 16.159 -19.146 1.00 74.71 248 PRO A C 1
ATOM 1700 O O . PRO A 1 208 ? -21.028 16.038 -19.841 1.00 76.66 248 PRO A O 1
ATOM 1704 N N . ASP A 1 209 ? -22.436 15.249 -18.260 1.00 63.54 249 ASP A N 1
ATOM 1705 C CA . ASP A 1 209 ? -21.690 14.020 -17.993 1.00 65.45 249 ASP A CA 1
ATOM 1706 C C . ASP A 1 209 ? -21.653 13.104 -19.218 1.00 66.85 249 ASP A C 1
ATOM 1707 O O . ASP A 1 209 ? -22.698 12.648 -19.718 1.00 69.84 249 ASP A O 1
ATOM 1712 N N . GLU A 1 210 ? -20.451 12.815 -19.691 1.00 63.70 250 GLU A N 1
ATOM 1713 C CA . GLU A 1 210 ? -20.311 12.104 -20.952 1.00 64.25 250 GLU A CA 1
ATOM 1714 C C . GLU A 1 210 ? -20.942 10.719 -20.942 1.00 66.07 250 GLU A C 1
ATOM 1715 O O . GLU A 1 210 ? -21.619 10.335 -21.904 1.00 65.65 250 GLU A O 1
ATOM 1721 N N . LYS A 1 211 ? -20.731 9.961 -19.870 1.00 67.31 251 LYS A N 1
ATOM 1722 C CA . LYS A 1 211 ? -21.222 8.583 -19.866 1.00 68.94 251 LYS A CA 1
ATOM 1723 C C . LYS A 1 211 ? -22.739 8.540 -19.875 1.00 62.37 251 LYS A C 1
ATOM 1724 O O . LYS A 1 211 ? -23.334 7.654 -20.478 1.00 63.21 251 LYS A O 1
ATOM 1730 N N . SER A 1 212 ? -23.358 9.513 -19.221 1.00 60.92 252 SER A N 1
ATOM 1731 C CA . SER A 1 212 ? -24.808 9.636 -19.243 1.00 65.90 252 SER A CA 1
ATOM 1732 C C . SER A 1 212 ? -25.335 9.941 -20.643 1.00 68.62 252 SER A C 1
ATOM 1733 O O . SER A 1 212 ? -26.317 9.351 -21.091 1.00 72.92 252 SER A O 1
ATOM 1736 N N . VAL A 1 213 ? -24.677 10.863 -21.331 1.00 65.35 253 VAL A N 1
ATOM 1737 C CA . VAL A 1 213 ? -25.136 11.276 -22.649 1.00 62.51 253 VAL A CA 1
ATOM 1738 C C . VAL A 1 213 ? -25.010 10.148 -23.678 1.00 60.45 253 VAL A C 1
ATOM 1739 O O . VAL A 1 213 ? -25.953 9.887 -24.438 1.00 59.45 253 VAL A O 1
ATOM 1743 N N . ILE A 1 214 ? -23.851 9.487 -23.681 1.00 52.98 254 ILE A N 1
ATOM 1744 C CA . ILE A 1 214 ? -23.579 8.349 -24.556 1.00 57.15 254 ILE A CA 1
ATOM 1745 C C . ILE A 1 214 ? -24.619 7.263 -24.358 1.00 60.53 254 ILE A C 1
ATOM 1746 O O . ILE A 1 214 ? -25.102 6.668 -25.317 1.00 62.01 254 ILE A O 1
ATOM 1751 N N . THR A 1 215 ? -24.951 6.997 -23.100 1.00 60.24 255 THR A N 1
ATOM 1752 C CA . THR A 1 215 ? -25.906 5.951 -22.771 1.00 60.84 255 THR A CA 1
ATOM 1753 C C . THR A 1 215 ? -27.259 6.292 -23.370 1.00 64.30 255 THR A C 1
ATOM 1754 O O . THR A 1 215 ? -27.928 5.441 -23.969 1.00 70.08 255 THR A O 1
ATOM 1758 N N . TYR A 1 216 ? -27.660 7.547 -23.222 1.00 64.55 256 TYR A N 1
ATOM 1759 C CA . TYR A 1 216 ? -28.946 7.971 -23.755 1.00 61.91 256 TYR A CA 1
ATOM 1760 C C . TYR A 1 216 ? -28.921 8.010 -25.281 1.00 66.65 256 TYR A C 1
ATOM 1761 O O . TYR A 1 216 ? -29.860 7.561 -25.933 1.00 63.70 256 TYR A O 1
ATOM 1770 N N . VAL A 1 217 ? -27.842 8.544 -25.850 1.00 56.83 257 VAL A N 1
ATOM 1771 C CA . VAL A 1 217 ? -27.764 8.690 -27.300 1.00 57.62 257 VAL A CA 1
ATOM 1772 C C . VAL A 1 217 ? -27.740 7.321 -27.945 1.00 63.72 257 VAL A C 1
ATOM 1773 O O . VAL A 1 217 ? -28.398 7.085 -28.957 1.00 60.29 257 VAL A O 1
ATOM 1777 N N . SER A 1 218 ? -26.984 6.418 -27.330 1.00 65.57 258 SER A N 1
ATOM 1778 C CA . SER A 1 218 ? -26.921 5.044 -27.778 1.00 61.64 258 SER A CA 1
ATOM 1779 C C . SER A 1 218 ? -28.307 4.435 -27.701 1.00 63.43 258 SER A C 1
ATOM 1780 O O . SER A 1 218 ? -28.663 3.574 -28.502 1.00 60.23 258 SER A O 1
ATOM 1783 N N . SER A 1 219 ? -29.105 4.887 -26.741 1.00 66.21 259 SER A N 1
ATOM 1784 C CA . SER A 1 219 ? -30.405 4.262 -26.534 1.00 61.30 259 SER A CA 1
ATOM 1785 C C . SER A 1 219 ? -31.379 4.731 -27.626 1.00 70.24 259 SER A C 1
ATOM 1786 O O . SER A 1 219 ? -32.229 3.975 -28.091 1.00 69.46 259 SER A O 1
ATOM 1789 N N . ILE A 1 220 ? -31.200 5.972 -28.067 1.00 73.58 260 ILE A N 1
ATOM 1790 C CA . ILE A 1 220 ? -31.959 6.516 -29.185 1.00 65.15 260 ILE A CA 1
ATOM 1791 C C . ILE A 1 220 ? -31.649 5.747 -30.458 1.00 69.30 260 ILE A C 1
ATOM 1792 O O . ILE A 1 220 ? -32.526 5.479 -31.278 1.00 68.86 260 ILE A O 1
ATOM 1797 N N . TYR A 1 221 ? -30.377 5.422 -30.629 1.00 60.96 261 TYR A N 1
ATOM 1798 C CA . TYR A 1 221 ? -29.939 4.667 -31.780 1.00 54.44 261 TYR A CA 1
ATOM 1799 C C . TYR A 1 221 ? -30.596 3.287 -31.811 1.00 73.20 261 TYR A C 1
ATOM 1800 O O . TYR A 1 221 ? -30.937 2.784 -32.882 1.00 85.45 261 TYR A O 1
ATOM 1809 N N . ASP A 1 222 ? -30.760 2.680 -30.635 1.00 78.54 262 ASP A N 1
ATOM 1810 C CA . ASP A 1 222 ? -31.403 1.372 -30.509 1.00 76.82 262 ASP A CA 1
ATOM 1811 C C . ASP A 1 222 ? -32.850 1.405 -30.967 1.00 71.43 262 ASP A C 1
ATOM 1812 O O . ASP A 1 222 ? -33.341 0.474 -31.584 1.00 69.54 262 ASP A O 1
ATOM 1817 N N . ALA A 1 223 ? -33.530 2.491 -30.646 1.00 65.33 263 ALA A N 1
ATOM 1818 C CA . ALA A 1 223 ? -34.952 2.627 -30.914 1.00 56.68 263 ALA A CA 1
ATOM 1819 C C . ALA A 1 223 ? -35.286 2.852 -32.385 1.00 68.79 263 ALA A C 1
ATOM 1820 O O . ALA A 1 223 ? -36.435 2.688 -32.791 1.00 75.89 263 ALA A O 1
ATOM 1822 N N . PHE A 1 224 ? -34.301 3.248 -33.181 1.00 62.89 264 PHE A N 1
ATOM 1823 C CA . PHE A 1 224 ? -34.608 3.694 -34.527 1.00 69.02 264 PHE A CA 1
ATOM 1824 C C . PHE A 1 224 ? -34.335 2.590 -35.532 1.00 73.93 264 PHE A C 1
ATOM 1825 O O . PHE A 1 224 ? -33.423 1.793 -35.344 1.00 79.04 264 PHE A O 1
ATOM 1833 N N . PRO A 1 225 ? -35.136 2.538 -36.605 1.00 71.79 265 PRO A N 1
ATOM 1834 C CA . PRO A 1 225 ? -34.909 1.586 -37.688 1.00 68.18 265 PRO A CA 1
ATOM 1835 C C . PRO A 1 225 ? -33.453 1.618 -38.103 1.00 72.65 265 PRO A C 1
ATOM 1836 O O . PRO A 1 225 ? -32.883 2.704 -38.208 1.00 73.87 265 PRO A O 1
ATOM 1840 N N . LYS A 1 226 ? -32.862 0.447 -38.328 1.00 77.43 266 LYS A N 1
ATOM 1841 C CA . LYS A 1 226 ? -31.449 0.356 -38.691 1.00 75.83 266 LYS A CA 1
ATOM 1842 C C . LYS A 1 226 ? -31.276 -0.594 -39.852 1.00 85.16 266 LYS A C 1
ATOM 1843 O O . LYS A 1 226 ? -32.020 -1.567 -39.992 1.00 88.69 266 LYS A O 1
ATOM 1849 N N . VAL A 1 227 ? -30.292 -0.308 -40.694 1.00 96.23 267 VAL A N 1
ATOM 1850 C CA . VAL A 1 227 ? -29.887 -1.260 -41.722 1.00 103.99 267 VAL A CA 1
ATOM 1851 C C . VAL A 1 227 ? -28.751 -2.130 -41.160 1.00 104.37 267 VAL A C 1
ATOM 1852 O O . VAL A 1 227 ? -27.728 -1.601 -40.697 1.00 98.31 267 VAL A O 1
ATOM 1856 N N . PRO A 1 228 ? -28.943 -3.467 -41.164 1.00 105.75 268 PRO A N 1
ATOM 1857 C CA . PRO A 1 228 ? -27.922 -4.413 -40.677 1.00 98.38 268 PRO A CA 1
ATOM 1858 C C . PRO A 1 228 ? -26.695 -4.371 -41.585 1.00 107.64 268 PRO A C 1
ATOM 1859 O O . PRO A 1 228 ? -26.803 -3.849 -42.697 1.00 112.72 268 PRO A O 1
ATOM 1863 N N . GLU A 1 229 ? -25.551 -4.889 -41.145 1.00 119.51 269 GLU A N 1
ATOM 1864 C CA . GLU A 1 229 ? -24.338 -4.728 -41.953 1.00 135.47 269 GLU A CA 1
ATOM 1865 C C . GLU A 1 229 ? -24.415 -5.412 -43.317 1.00 141.51 269 GLU A C 1
ATOM 1866 O O . GLU A 1 229 ? -24.707 -6.608 -43.411 1.00 141.35 269 GLU A O 1
ATOM 1872 N N . GLY A 1 230 ? -24.139 -4.640 -44.367 1.00 149.65 270 GLY A N 1
ATOM 1873 C CA . GLY A 1 230 ? -24.136 -5.149 -45.725 1.00 150.57 270 GLY A CA 1
ATOM 1874 C C . GLY A 1 230 ? -25.514 -5.543 -46.225 1.00 155.72 270 GLY A C 1
ATOM 1875 O O . GLY A 1 230 ? -25.798 -5.439 -47.419 1.00 160.43 270 GLY A O 1
ATOM 1876 N N . GLY A 1 231 ? -26.366 -5.998 -45.308 1.00 131.84 271 GLY A N 1
ATOM 1877 C CA . GLY A 1 231 ? -27.719 -6.417 -45.629 1.00 124.62 271 GLY A CA 1
ATOM 1878 C C . GLY A 1 231 ? -28.535 -5.416 -46.437 1.00 119.63 271 GLY A C 1
ATOM 1879 O O . GLY A 1 231 ? -28.130 -4.266 -46.652 1.00 115.34 271 GLY A O 1
ATOM 1880 N N . GLU A 1 232 ? -29.697 -5.868 -46.896 1.00 135.50 272 GLU A N 1
ATOM 1881 C CA . GLU A 1 232 ? -30.591 -5.039 -47.685 1.00 138.47 272 GLU A CA 1
ATOM 1882 C C . GLU A 1 232 ? -31.491 -4.283 -46.726 1.00 134.14 272 GLU A C 1
ATOM 1883 O O . GLU A 1 232 ? -32.035 -4.863 -45.783 1.00 134.12 272 GLU A O 1
ATOM 1889 N N . GLY A 1 233 ? -31.640 -2.985 -46.955 1.00 122.57 273 GLY A N 1
ATOM 1890 C CA . GLY A 1 233 ? -32.478 -2.176 -46.096 1.00 110.12 273 GLY A CA 1
ATOM 1891 C C . GLY A 1 233 ? -32.455 -0.721 -46.495 1.00 100.66 273 GLY A C 1
ATOM 1892 O O . GLY A 1 233 ? -31.690 -0.319 -47.380 1.00 104.40 273 GLY A O 1
ATOM 1893 N N . ILE A 1 234 ? -33.297 0.072 -45.838 1.00 79.64 274 ILE A N 1
ATOM 1894 C CA . ILE A 1 234 ? -33.423 1.485 -46.168 1.00 75.10 274 ILE A CA 1
ATOM 1895 C C . ILE A 1 234 ? -33.055 2.389 -44.996 1.00 69.76 274 ILE A C 1
ATOM 1896 O O . ILE A 1 234 ? -33.679 2.341 -43.931 1.00 63.55 274 ILE A O 1
ATOM 1901 N N . SER A 1 235 ? -32.039 3.219 -45.198 1.00 72.58 275 SER A N 1
ATOM 1902 C CA . SER A 1 235 ? -31.672 4.210 -44.195 1.00 76.31 275 SER A CA 1
ATOM 1903 C C . SER A 1 235 ? -32.645 5.393 -44.215 1.00 71.67 275 SER A C 1
ATOM 1904 O O . SER A 1 235 ? -33.382 5.594 -45.181 1.00 67.91 275 SER A O 1
ATOM 1907 N N . ALA A 1 236 ? -32.619 6.170 -43.140 1.00 72.15 276 ALA A N 1
ATOM 1908 C CA . ALA A 1 236 ? -33.413 7.381 -43.000 1.00 70.93 276 ALA A CA 1
ATOM 1909 C C . ALA A 1 236 ? -33.157 8.373 -44.133 1.00 77.42 276 ALA A C 1
ATOM 1910 O O . ALA A 1 236 ? -34.038 9.166 -44.487 1.00 82.59 276 ALA A O 1
ATOM 1912 N N . THR A 1 237 ? -31.958 8.342 -44.707 1.00 61.66 277 THR A N 1
ATOM 1913 C CA . THR A 1 237 ? -31.710 9.207 -45.854 1.00 67.46 277 THR A CA 1
ATOM 1914 C C . THR A 1 237 ? -32.347 8.686 -47.160 1.00 73.46 277 THR A C 1
ATOM 1915 O O . THR A 1 237 ? -32.616 9.459 -48.074 1.00 73.96 277 THR A O 1
ATOM 1919 N N . GLU A 1 238 ? -32.600 7.384 -47.254 1.00 71.75 278 GLU A N 1
ATOM 1920 C CA . GLU A 1 238 ? -33.178 6.854 -48.481 1.00 74.35 278 GLU A CA 1
ATOM 1921 C C . GLU A 1 238 ? -34.712 6.800 -48.469 1.00 70.00 278 GLU A C 1
ATOM 1922 O O . GLU A 1 238 ? -35.329 6.766 -49.524 1.00 73.17 278 GLU A O 1
ATOM 1928 N N . VAL A 1 239 ? -35.322 6.821 -47.286 1.00 66.18 279 VAL A N 1
ATOM 1929 C CA . VAL A 1 239 ? -36.765 6.573 -47.153 1.00 66.78 279 VAL A CA 1
ATOM 1930 C C . VAL A 1 239 ? -37.696 7.414 -48.025 1.00 67.67 279 VAL A C 1
ATOM 1931 O O . VAL A 1 239 ? -38.621 6.880 -48.624 1.00 65.27 279 VAL A O 1
ATOM 1935 N N . ASP A 1 240 ? -37.494 8.731 -48.047 1.00 74.94 280 ASP A N 1
ATOM 1936 C CA . ASP A 1 240 ? -38.409 9.609 -48.761 1.00 71.70 280 ASP A CA 1
ATOM 1937 C C . ASP A 1 240 ? -38.385 9.193 -50.223 1.00 72.63 280 ASP A C 1
ATOM 1938 O O . ASP A 1 240 ? -39.425 9.055 -50.870 1.00 78.05 280 ASP A O 1
ATOM 1943 N N . SER A 1 241 ? -37.177 8.947 -50.714 1.00 60.32 281 SER A N 1
ATOM 1944 C CA . SER A 1 241 ? -36.954 8.600 -52.104 1.00 60.52 281 SER A CA 1
ATOM 1945 C C . SER A 1 241 ? -37.510 7.219 -52.484 1.00 72.61 281 SER A C 1
ATOM 1946 O O . SER A 1 241 ? -38.049 7.042 -53.587 1.00 66.94 281 SER A O 1
ATOM 1949 N N . ARG A 1 242 ? -37.356 6.248 -51.582 1.00 79.13 282 ARG A N 1
ATOM 1950 C CA . ARG A 1 242 ? -37.867 4.898 -51.797 1.00 77.78 282 ARG A CA 1
ATOM 1951 C C . ARG A 1 242 ? -39.370 4.915 -51.726 1.00 72.93 282 ARG A C 1
ATOM 1952 O O . ARG A 1 242 ? -40.042 4.269 -52.517 1.00 77.25 282 ARG A O 1
ATOM 1960 N N . TRP A 1 243 ? -39.903 5.650 -50.762 1.00 61.95 283 TRP A N 1
ATOM 1961 C CA . TRP A 1 243 ? -41.346 5.742 -50.627 1.00 64.56 283 TRP A CA 1
ATOM 1962 C C . TRP A 1 243 ? -41.965 6.310 -51.914 1.00 67.61 283 TRP A C 1
ATOM 1963 O O . TRP A 1 243 ? -43.003 5.851 -52.366 1.00 67.73 283 TRP A O 1
ATOM 1974 N N . GLN A 1 244 ? -41.320 7.295 -52.522 1.00 65.65 284 GLN A N 1
ATOM 1975 C CA . GLN A 1 244 ? -41.839 7.819 -53.770 1.00 63.15 284 GLN A CA 1
ATOM 1976 C C . GLN A 1 244 ? -41.717 6.810 -54.900 1.00 75.67 284 GLN A C 1
ATOM 1977 O O . GLN A 1 244 ? -42.640 6.657 -55.697 1.00 85.21 284 GLN A O 1
ATOM 1983 N N . GLU A 1 245 ? -40.567 6.146 -54.979 1.00 77.42 285 GLU A N 1
ATOM 1984 C CA . GLU A 1 245 ? -40.372 5.078 -55.943 1.00 75.57 285 GLU A CA 1
ATOM 1985 C C . GLU A 1 245 ? -41.536 4.115 -55.854 1.00 75.82 285 GLU A C 1
ATOM 1986 O O . GLU A 1 245 ? -42.216 3.837 -56.844 1.00 69.38 285 GLU A O 1
ATOM 1992 N N . TYR A 1 246 ? -41.771 3.623 -54.648 1.00 71.68 286 TYR A N 1
ATOM 1993 C CA . TYR A 1 246 ? -42.811 2.638 -54.422 1.00 78.14 286 TYR A CA 1
ATOM 1994 C C . TYR A 1 246 ? -44.157 3.086 -54.978 1.00 83.15 286 TYR A C 1
ATOM 1995 O O . TYR A 1 246 ? -44.720 2.440 -55.866 1.00 84.13 286 TYR A O 1
ATOM 2004 N N . GLN A 1 247 ? -44.672 4.192 -54.454 1.00 86.18 287 GLN A N 1
ATOM 2005 C CA . GLN A 1 247 ? -45.963 4.688 -54.891 1.00 86.06 287 GLN A CA 1
ATOM 2006 C C . GLN A 1 247 ? -46.016 4.855 -56.396 1.00 82.65 287 GLN A C 1
ATOM 2007 O O . GLN A 1 247 ? -47.004 4.504 -57.024 1.00 93.02 287 GLN A O 1
ATOM 2013 N N . SER A 1 248 ? -44.955 5.383 -56.981 1.00 67.28 288 SER A N 1
ATOM 2014 C CA . SER A 1 248 ? -44.966 5.603 -58.418 1.00 76.85 288 SER A CA 1
ATOM 2015 C C . SER A 1 248 ? -45.057 4.270 -59.167 1.00 90.27 288 SER A C 1
ATOM 2016 O O . SER A 1 248 ? -45.763 4.163 -60.172 1.00 97.88 288 SER A O 1
ATOM 2019 N N . ARG A 1 249 ? -44.353 3.261 -58.657 1.00 86.35 289 ARG A N 1
ATOM 2020 C CA . ARG A 1 249 ? -44.360 1.919 -59.228 1.00 80.91 289 ARG A CA 1
ATOM 2021 C C . ARG A 1 249 ? -45.754 1.312 -59.279 1.00 92.05 289 ARG A C 1
ATOM 2022 O O . ARG A 1 249 ? -46.129 0.668 -60.268 1.00 97.46 289 ARG A O 1
ATOM 2030 N N . VAL A 1 250 ? -46.494 1.494 -58.190 1.00 89.45 290 VAL A N 1
ATOM 2031 C CA . VAL A 1 250 ? -47.886 1.077 -58.114 1.00 89.82 290 VAL A CA 1
ATOM 2032 C C . VAL A 1 250 ? -48.738 1.890 -59.065 1.00 99.05 290 VAL A C 1
ATOM 2033 O O . VAL A 1 250 ? -49.538 1.337 -59.803 1.00 106.26 290 VAL A O 1
ATOM 2037 N N . ASP A 1 251 ? -48.574 3.208 -59.033 1.00 107.18 291 ASP A N 1
ATOM 2038 C CA . ASP A 1 251 ? -49.332 4.096 -59.907 1.00 106.78 291 ASP A CA 1
ATOM 2039 C C . ASP A 1 251 ? -49.052 3.814 -61.382 1.00 109.23 291 ASP A C 1
ATOM 2040 O O . ASP A 1 251 ? -49.678 4.410 -62.260 1.00 109.15 291 ASP A O 1
ATOM 2045 N N . SER A 1 252 ? -48.109 2.911 -61.647 1.00 104.01 292 SER A N 1
ATOM 2046 C CA . SER A 1 252 ? -47.738 2.547 -63.014 1.00 103.19 292 SER A CA 1
ATOM 2047 C C . SER A 1 252 ? -48.336 1.195 -63.399 1.00 111.45 292 SER A C 1
ATOM 2048 O O . SER A 1 252 ? -48.879 1.021 -64.492 1.00 112.38 292 SER A O 1
ATOM 2051 N N . LEU A 1 253 ? -48.229 0.241 -62.483 1.00 112.04 293 LEU A N 1
ATOM 2052 C CA . LEU A 1 253 ? -48.673 -1.118 -62.736 1.00 112.65 293 LEU A CA 1
ATOM 2053 C C . LEU A 1 253 ? -50.181 -1.276 -62.587 1.00 120.42 293 LEU A C 1
ATOM 2054 O O . LEU A 1 253 ? -50.844 -1.679 -63.529 1.00 131.14 293 LEU A O 1
ATOM 2059 N N . ILE A 1 254 ? -50.723 -0.962 -61.414 1.00 127.03 294 ILE A N 1
ATOM 2060 C CA . ILE A 1 254 ? -52.158 -1.135 -61.174 1.00 138.21 294 ILE A CA 1
ATOM 2061 C C . ILE A 1 254 ? -53.027 -0.721 -62.369 1.00 149.14 294 ILE A C 1
ATOM 2062 O O . ILE A 1 254 ? -53.826 -1.519 -62.861 1.00 158.69 294 ILE A O 1
ATOM 2067 N N . PRO A 1 255 ? -52.873 0.522 -62.845 1.00 138.79 295 PRO A N 1
ATOM 2068 C CA . PRO A 1 255 ? -53.701 0.957 -63.978 1.00 142.81 295 PRO A CA 1
ATOM 2069 C C . PRO A 1 255 ? -53.327 0.324 -65.334 1.00 145.40 295 PRO A C 1
ATOM 2070 O O . PRO A 1 255 ? -54.065 0.501 -66.302 1.00 145.87 295 PRO A O 1
ATOM 2074 N N . TRP A 1 256 ? -52.205 -0.387 -65.413 1.00 153.05 296 TRP A N 1
ATOM 2075 C CA . TRP A 1 256 ? -51.912 -1.179 -66.605 1.00 157.22 296 TRP A CA 1
ATOM 2076 C C . TRP A 1 256 ? -52.615 -2.518 -66.493 1.00 156.11 296 TRP A C 1
ATOM 2077 O O . TRP A 1 256 ? -52.976 -3.134 -67.489 1.00 160.00 296 TRP A O 1
ATOM 2088 N N . ILE A 1 257 ? -52.774 -2.980 -65.264 1.00 153.30 297 ILE A N 1
ATOM 2089 C CA . ILE A 1 257 ? -53.451 -4.232 -65.015 1.00 154.29 297 ILE A CA 1
ATOM 2090 C C . ILE A 1 257 ? -54.953 -4.019 -65.159 1.00 153.36 297 ILE A C 1
ATOM 2091 O O . ILE A 1 257 ? -55.692 -4.952 -65.451 1.00 158.16 297 ILE A O 1
ATOM 2096 N N . LYS A 1 258 ? -55.399 -2.779 -64.982 1.00 144.70 298 LYS A N 1
ATOM 2097 C CA . LYS A 1 258 ? -56.818 -2.472 -65.122 1.00 144.83 298 LYS A CA 1
ATOM 2098 C C . LYS A 1 258 ? -57.224 -2.189 -66.567 1.00 153.92 298 LYS A C 1
ATOM 2099 O O . LYS A 1 258 ? -58.249 -2.696 -67.026 1.00 156.63 298 LYS A O 1
ATOM 2105 N N . GLN A 1 259 ? -56.423 -1.400 -67.284 1.00 164.82 299 GLN A N 1
ATOM 2106 C CA . GLN A 1 259 ? -56.705 -1.114 -68.696 1.00 168.04 299 GLN A CA 1
ATOM 2107 C C . GLN A 1 259 ? -56.331 -2.293 -69.598 1.00 174.43 299 GLN A C 1
ATOM 2108 O O . GLN A 1 259 ? -56.768 -2.366 -70.746 1.00 173.89 299 GLN A O 1
ATOM 2114 N N . HIS A 1 260 ? -55.527 -3.213 -69.074 1.00 183.51 300 HIS A N 1
ATOM 2115 C CA . HIS A 1 260 ? -55.161 -4.413 -69.819 1.00 193.49 300 HIS A CA 1
ATOM 2116 C C . HIS A 1 260 ? -55.856 -5.645 -69.236 1.00 193.23 300 HIS A C 1
ATOM 2117 O O . HIS A 1 260 ? -55.403 -6.772 -69.426 1.00 191.61 300 HIS A O 1
ATOM 2124 N N . THR A 1 261 ? -56.948 -5.422 -68.510 1.00 196.44 301 THR A N 1
ATOM 2125 C CA . THR A 1 261 ? -57.820 -6.518 -68.088 1.00 202.34 301 THR A CA 1
ATOM 2126 C C . THR A 1 261 ? -59.172 -6.391 -68.785 1.00 207.97 301 THR A C 1
ATOM 2127 O O . THR A 1 261 ? -59.891 -7.377 -68.957 1.00 213.26 301 THR A O 1
ATOM 2131 N N . ILE A 1 262 ? -59.504 -5.176 -69.210 1.00 205.44 302 ILE A N 1
ATOM 2132 C CA . ILE A 1 262 ? -60.741 -4.954 -69.951 1.00 204.71 302 ILE A CA 1
ATOM 2133 C C . ILE A 1 262 ? -60.658 -5.553 -71.360 1.00 205.30 302 ILE A C 1
ATOM 2134 O O . ILE A 1 262 ? -61.674 -5.956 -71.931 1.00 205.04 302 ILE A O 1
ATOM 2139 N N . LEU A 1 263 ? -59.447 -5.621 -71.911 1.00 196.83 303 LEU A N 1
ATOM 2140 C CA . LEU A 1 263 ? -59.244 -6.213 -73.232 1.00 193.09 303 LEU A CA 1
ATOM 2141 C C . LEU A 1 263 ? -59.510 -7.710 -73.193 1.00 203.44 303 LEU A C 1
ATOM 2142 O O . LEU A 1 263 ? -59.760 -8.330 -74.225 1.00 209.14 303 LEU A O 1
ATOM 2147 N N . MET A 1 264 ? -59.449 -8.287 -71.997 1.00 213.73 304 MET A N 1
ATOM 2148 C CA . MET A 1 264 ? -59.589 -9.732 -71.835 1.00 222.65 304 MET A CA 1
ATOM 2149 C C . MET A 1 264 ? -61.031 -10.174 -71.584 1.00 228.84 304 MET A C 1
ATOM 2150 O O . MET A 1 264 ? -61.330 -11.370 -71.582 1.00 234.49 304 MET A O 1
ATOM 2155 N N . SER A 1 265 ? -61.922 -9.211 -71.370 1.00 226.30 305 SER A N 1
ATOM 2156 C CA . SER A 1 265 ? -63.330 -9.521 -71.144 1.00 223.20 305 SER A CA 1
ATOM 2157 C C . SER A 1 265 ? -64.136 -9.510 -72.444 1.00 220.23 305 SER A C 1
ATOM 2158 O O . SER A 1 265 ? -65.205 -10.117 -72.527 1.00 219.91 305 SER A O 1
ATOM 2161 N N . ASP A 1 266 ? -63.614 -8.827 -73.460 1.00 209.13 306 ASP A N 1
ATOM 2162 C CA . ASP A 1 266 ? -64.327 -8.667 -74.726 1.00 200.86 306 ASP A CA 1
ATOM 2163 C C . ASP A 1 266 ? -63.895 -9.697 -75.771 1.00 200.31 306 ASP A C 1
ATOM 2164 O O . ASP A 1 266 ? -64.683 -10.554 -76.185 1.00 198.35 306 ASP A O 1
ATOM 2169 N N . ASN A 1 281 ? -53.088 -16.422 -81.180 1.00 175.01 321 ASN A N 1
ATOM 2170 C CA . ASN A 1 281 ? -51.704 -16.639 -81.595 1.00 182.69 321 ASN A CA 1
ATOM 2171 C C . ASN A 1 281 ? -50.736 -15.530 -81.161 1.00 191.64 321 ASN A C 1
ATOM 2172 O O . ASN A 1 281 ? -49.527 -15.750 -81.071 1.00 192.57 321 ASN A O 1
ATOM 2177 N N . GLN A 1 282 ? -51.273 -14.339 -80.905 1.00 206.16 322 GLN A N 1
ATOM 2178 C CA . GLN A 1 282 ? -50.504 -13.251 -80.305 1.00 210.24 322 GLN A CA 1
ATOM 2179 C C . GLN A 1 282 ? -50.756 -13.290 -78.806 1.00 211.18 322 GLN A C 1
ATOM 2180 O O . GLN A 1 282 ? -50.034 -12.685 -78.014 1.00 206.99 322 GLN A O 1
ATOM 2186 N N . TYR A 1 283 ? -51.802 -14.024 -78.440 1.00 211.74 323 TYR A N 1
ATOM 2187 C CA . TYR A 1 283 ? -52.169 -14.274 -77.056 1.00 210.71 323 TYR A CA 1
ATOM 2188 C C . TYR A 1 283 ? -51.101 -15.139 -76.387 1.00 211.78 323 TYR A C 1
ATOM 2189 O O . TYR A 1 283 ? -51.261 -15.569 -75.245 1.00 210.70 323 TYR A O 1
ATOM 2198 N N . ILE A 1 284 ? -50.020 -15.409 -77.116 1.00 216.07 324 ILE A N 1
ATOM 2199 C CA . ILE A 1 284 ? -48.869 -16.118 -76.565 1.00 217.27 324 ILE A CA 1
ATOM 2200 C C . ILE A 1 284 ? -47.727 -15.134 -76.328 1.00 214.18 324 ILE A C 1
ATOM 2201 O O . ILE A 1 284 ? -46.819 -15.397 -75.542 1.00 212.02 324 ILE A O 1
ATOM 2206 N N . HIS A 1 285 ? -47.792 -13.992 -77.008 1.00 212.92 325 HIS A N 1
ATOM 2207 C CA . HIS A 1 285 ? -46.827 -12.914 -76.807 1.00 210.99 325 HIS A CA 1
ATOM 2208 C C . HIS A 1 285 ? -47.309 -11.952 -75.715 1.00 206.49 325 HIS A C 1
ATOM 2209 O O . HIS A 1 285 ? -46.525 -11.494 -74.880 1.00 201.52 325 HIS A O 1
ATOM 2216 N N . PHE A 1 286 ? -48.608 -11.661 -75.726 1.00 206.28 326 PHE A N 1
ATOM 2217 C CA . PHE A 1 286 ? -49.240 -10.882 -74.667 1.00 199.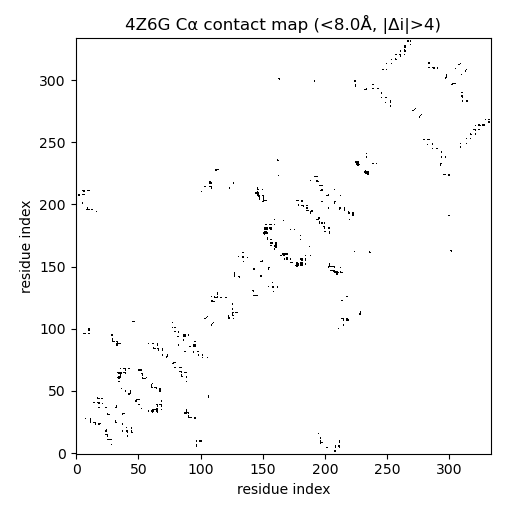34 326 PHE A CA 1
ATOM 2218 C C . PHE A 1 286 ? -49.143 -11.643 -73.351 1.00 186.23 326 PHE A C 1
ATOM 2219 O O . PHE A 1 286 ? -49.917 -11.390 -72.432 1.00 180.75 326 PHE A O 1
ATOM 2227 N N . LYS A 1 287 ? -48.206 -12.584 -73.264 1.00 181.54 327 LYS A N 1
ATOM 2228 C CA . LYS A 1 287 ? -48.099 -13.443 -72.085 1.00 180.84 327 LYS A CA 1
ATOM 2229 C C . LYS A 1 287 ? -46.683 -13.919 -71.743 1.00 181.49 327 LYS A C 1
ATOM 2230 O O . LYS A 1 287 ? -46.286 -13.882 -70.581 1.00 181.77 327 LYS A O 1
ATOM 2236 N N . GLU A 1 288 ? -45.931 -14.392 -72.732 1.00 183.57 328 GLU A N 1
ATOM 2237 C CA . GLU A 1 288 ? -44.573 -14.855 -72.460 1.00 182.45 328 GLU A CA 1
ATOM 2238 C C . GLU A 1 288 ? -43.599 -13.694 -72.595 1.00 174.71 328 GLU A C 1
ATOM 2239 O O . GLU A 1 288 ? -42.387 -13.857 -72.449 1.00 169.21 328 GLU A O 1
ATOM 2245 N N . THR A 1 289 ? -44.155 -12.517 -72.860 1.00 172.06 329 THR A N 1
ATOM 2246 C CA . THR A 1 289 ? -43.371 -11.308 -73.067 1.00 170.86 329 THR A CA 1
ATOM 2247 C C . THR A 1 289 ? -43.671 -10.273 -71.989 1.00 167.92 329 THR A C 1
ATOM 2248 O O . THR A 1 289 ? -42.922 -10.118 -71.019 1.00 162.27 329 THR A O 1
ATOM 2252 N N . GLU A 1 290 ? -44.779 -9.567 -72.175 1.00 166.73 330 GLU A N 1
ATOM 2253 C CA . GLU A 1 290 ? -45.196 -8.525 -71.255 1.00 160.19 330 GLU A CA 1
ATOM 2254 C C . GLU A 1 290 ? -45.519 -9.104 -69.887 1.00 158.96 330 GLU A C 1
ATOM 2255 O O . GLU A 1 290 ? -44.970 -8.675 -68.876 1.00 159.72 330 GLU A O 1
ATOM 2261 N N . ILE A 1 291 ? -46.413 -10.082 -69.859 1.00 148.85 331 ILE A N 1
ATOM 2262 C CA . ILE A 1 291 ? -46.855 -10.661 -68.599 1.00 145.05 331 ILE A CA 1
ATOM 2263 C C . ILE A 1 291 ? -45.697 -11.139 -67.727 1.00 145.54 331 ILE A C 1
ATOM 2264 O O . ILE A 1 291 ? -45.778 -11.081 -66.501 1.00 145.15 331 ILE A O 1
ATOM 2269 N N . LEU A 1 292 ? -44.621 -11.605 -68.354 1.00 155.61 332 LEU A N 1
ATOM 2270 C CA . LEU A 1 292 ? -43.430 -12.009 -67.607 1.00 160.08 332 LEU A CA 1
ATOM 2271 C C . LEU A 1 292 ? -42.654 -10.790 -67.104 1.00 156.24 332 LEU A C 1
ATOM 2272 O O . LEU A 1 292 ? -41.870 -10.881 -66.156 1.00 151.67 332 LEU A O 1
ATOM 2277 N N . ALA A 1 293 ? -42.893 -9.651 -67.747 1.00 154.00 333 ALA A N 1
ATOM 2278 C CA . ALA A 1 293 ? -42.318 -8.379 -67.326 1.00 144.76 333 ALA A CA 1
ATOM 2279 C C . ALA A 1 293 ? -43.202 -7.715 -66.264 1.00 139.10 333 ALA A C 1
ATOM 2280 O O . ALA A 1 293 ? -42.746 -7.443 -65.152 1.00 134.06 333 ALA A O 1
ATOM 2282 N N . LYS A 1 294 ? -44.465 -7.464 -66.606 1.00 129.60 334 LYS A N 1
ATOM 2283 C CA . LYS A 1 294 ? -45.418 -6.912 -65.644 1.00 123.77 334 LYS A CA 1
ATOM 2284 C C . LYS A 1 294 ? -45.507 -7.748 -64.364 1.00 135.76 334 LYS A C 1
ATOM 2285 O O . LYS A 1 294 ? -45.673 -7.200 -63.272 1.00 140.42 334 LYS A O 1
ATOM 2291 N N . GLU A 1 295 ? -45.399 -9.069 -64.488 1.00 143.09 335 GLU A N 1
ATOM 2292 C CA . GLU A 1 295 ? -45.371 -9.915 -63.301 1.00 140.53 335 GLU A CA 1
ATOM 2293 C C . GLU A 1 295 ? -44.181 -9.527 -62.449 1.00 125.02 335 GLU A C 1
ATOM 2294 O O . GLU A 1 295 ? -44.296 -9.411 -61.230 1.00 116.08 335 GLU A O 1
ATOM 2300 N N . ARG A 1 296 ? -43.042 -9.321 -63.105 1.00 119.82 336 ARG A N 1
ATOM 2301 C CA . ARG A 1 296 ? -41.800 -9.008 -62.411 1.00 128.11 336 ARG A CA 1
ATOM 2302 C C . ARG A 1 296 ? -41.877 -7.668 -61.657 1.00 128.74 336 ARG A C 1
ATOM 2303 O O . ARG A 1 296 ? -41.271 -7.511 -60.584 1.00 117.79 336 ARG A O 1
ATOM 2311 N N . GLU A 1 297 ? -42.616 -6.714 -62.230 1.00 131.35 337 GLU A N 1
ATOM 2312 C CA . GLU A 1 297 ? -42.915 -5.442 -61.575 1.00 122.68 337 GLU A CA 1
ATOM 2313 C C . GLU A 1 297 ? -43.623 -5.695 -60.254 1.00 121.85 337 GLU A C 1
ATOM 2314 O O . GLU A 1 297 ? -43.166 -5.250 -59.198 1.00 123.35 337 GLU A O 1
ATOM 2320 N N . LYS A 1 298 ? -44.748 -6.402 -60.329 1.00 126.68 338 LYS A N 1
ATOM 2321 C CA . LYS A 1 298 ? -45.477 -6.849 -59.148 1.00 126.91 338 LYS A CA 1
ATOM 2322 C C . LYS A 1 298 ? -44.510 -7.411 -58.101 1.00 122.30 338 LYS A C 1
ATOM 2323 O O . LYS A 1 298 ? -44.662 -7.171 -56.900 1.00 120.19 338 LYS A O 1
ATOM 2329 N N . GLY A 1 299 ? -43.507 -8.145 -58.575 1.00 104.54 339 GLY A N 1
ATOM 2330 C CA . GLY A 1 299 ? -42.506 -8.741 -57.712 1.00 101.06 339 GLY A CA 1
ATOM 2331 C C . GLY A 1 299 ? -41.544 -7.724 -57.136 1.00 100.27 339 GLY A C 1
ATOM 2332 O O . GLY A 1 299 ? -41.272 -7.742 -55.937 1.00 94.41 339 GLY A O 1
ATOM 2333 N N . ARG A 1 300 ? -41.021 -6.844 -57.989 1.00 120.57 340 ARG A N 1
ATOM 2334 C CA . ARG A 1 300 ? -40.174 -5.742 -57.536 1.00 116.92 340 ARG A CA 1
ATOM 2335 C C . ARG A 1 300 ? -40.902 -4.907 -56.480 1.00 107.96 340 ARG A C 1
ATOM 2336 O O . ARG A 1 300 ? -40.323 -4.539 -55.453 1.00 96.68 340 ARG A O 1
ATOM 2344 N N . ILE A 1 301 ? -42.176 -4.622 -56.745 1.00 96.41 341 ILE A N 1
ATOM 2345 C CA . ILE A 1 301 ? -43.040 -3.896 -55.820 1.00 90.62 341 ILE A CA 1
ATOM 2346 C C . ILE A 1 301 ? -43.172 -4.577 -54.456 1.00 102.05 341 ILE A C 1
ATOM 2347 O O . ILE A 1 301 ? -42.752 -4.029 -53.437 1.00 104.92 341 ILE A O 1
ATOM 2352 N N . GLU A 1 302 ? -43.769 -5.764 -54.436 1.00 114.98 342 GLU A N 1
ATOM 2353 C CA . GLU A 1 302 ? -44.031 -6.454 -53.180 1.00 116.01 342 GLU A CA 1
ATOM 2354 C C . GLU A 1 302 ? -42.754 -6.642 -52.370 1.00 105.52 342 GLU A C 1
ATOM 2355 O O . GLU A 1 302 ? -42.789 -6.695 -51.147 1.00 102.40 342 GLU A O 1
ATOM 2361 N N . GLU A 1 303 ? -41.627 -6.729 -53.059 1.00 100.78 343 GLU A N 1
ATOM 2362 C CA . GLU A 1 303 ? -40.341 -6.883 -52.396 1.00 112.77 343 GLU A CA 1
ATOM 2363 C C . GLU A 1 303 ? -39.839 -5.583 -51.751 1.00 112.60 343 GLU A C 1
ATOM 2364 O O . GLU A 1 303 ? -39.231 -5.606 -50.677 1.00 109.44 343 GLU A O 1
ATOM 2370 N N . LEU A 1 304 ? -40.088 -4.458 -52.417 1.00 109.88 344 LEU A N 1
ATOM 2371 C CA . LEU A 1 304 ? -39.725 -3.140 -51.900 1.00 99.04 344 LEU A CA 1
ATOM 2372 C C . LEU A 1 304 ? -40.591 -2.785 -50.700 1.00 98.48 344 LEU A C 1
ATOM 2373 O O . LEU A 1 304 ? -40.127 -2.195 -49.722 1.00 95.25 344 LEU A O 1
ATOM 2378 N N . TYR A 1 305 ? -41.864 -3.141 -50.777 1.00 97.24 345 TYR A N 1
ATOM 2379 C CA . TYR A 1 305 ? -42.754 -2.889 -49.662 1.00 93.32 345 TYR A CA 1
ATOM 2380 C C . TYR A 1 305 ? -42.220 -3.541 -48.393 1.00 90.61 345 TYR A C 1
ATOM 2381 O O . TYR A 1 305 ? -42.376 -3.012 -47.294 1.00 93.81 345 TYR A O 1
ATOM 2390 N N . LYS A 1 306 ? -41.592 -4.698 -48.548 1.00 93.94 346 LYS A N 1
ATOM 2391 C CA . LYS A 1 306 ? -41.071 -5.418 -47.395 1.00 104.80 346 LYS A CA 1
ATOM 2392 C C . LYS A 1 306 ? -40.013 -4.598 -46.648 1.00 95.99 346 LYS A C 1
ATOM 2393 O O . LYS A 1 306 ? -39.984 -4.607 -45.418 1.00 96.54 346 LYS A O 1
ATOM 2399 N N . LEU A 1 307 ? -39.161 -3.888 -47.392 1.00 89.36 347 LEU A N 1
ATOM 2400 C CA . LEU A 1 307 ? -38.103 -3.063 -46.797 1.00 88.27 347 LEU A CA 1
ATOM 2401 C C . LEU A 1 307 ? -38.677 -1.829 -46.133 1.00 82.45 347 LEU A C 1
ATOM 2402 O O . LEU A 1 307 ? -38.064 -1.274 -45.220 1.00 76.65 347 LEU A O 1
ATOM 2407 N N . LEU A 1 308 ? -39.856 -1.423 -46.600 1.00 75.15 348 LEU A N 1
ATOM 2408 C CA . LEU A 1 308 ? -40.580 -0.277 -46.068 1.00 69.99 348 LEU A CA 1
ATOM 2409 C C . LEU A 1 308 ? -41.360 -0.567 -44.790 1.00 80.72 348 LEU A C 1
ATOM 2410 O O . LEU A 1 308 ? -41.628 0.345 -44.007 1.00 80.58 348 LEU A O 1
ATOM 2415 N N . GLU A 1 309 ? -41.738 -1.823 -44.578 1.00 99.97 349 GLU A N 1
ATOM 2416 C CA . GLU A 1 309 ? -42.548 -2.174 -43.408 1.00 96.60 349 GLU A CA 1
ATOM 2417 C C . GLU A 1 309 ? -42.041 -1.546 -42.117 1.00 83.27 349 GLU A C 1
ATOM 2418 O O . GLU A 1 309 ? -42.812 -0.929 -41.386 1.00 85.89 349 GLU A O 1
ATOM 2424 N N . VAL A 1 310 ? -40.747 -1.706 -41.848 1.00 73.50 350 VAL A N 1
ATOM 2425 C CA . VAL A 1 310 ? -40.090 -1.062 -40.705 1.00 80.22 350 VAL A CA 1
ATOM 2426 C C . VAL A 1 310 ? -40.495 0.402 -40.523 1.00 80.83 350 VAL A C 1
ATOM 2427 O O . VAL A 1 310 ? -40.850 0.831 -39.426 1.00 85.42 350 VAL A O 1
ATOM 2431 N N . TRP A 1 311 ? -40.412 1.168 -41.606 1.00 70.16 351 TRP A N 1
ATOM 2432 C CA . TRP A 1 311 ? -40.721 2.590 -41.568 1.00 72.80 351 TRP A CA 1
ATOM 2433 C C . TRP A 1 311 ? -42.205 2.892 -41.373 1.00 79.80 351 TRP A C 1
ATOM 2434 O O . TRP A 1 311 ? -42.565 3.923 -40.804 1.00 82.63 351 TRP A O 1
ATOM 2445 N N . ILE A 1 312 ? -43.056 1.988 -41.848 1.00 77.13 352 ILE A N 1
ATOM 2446 C CA . ILE A 1 312 ? -44.494 2.097 -41.643 1.00 77.61 352 ILE A CA 1
ATOM 2447 C C . ILE A 1 312 ? -44.823 1.816 -40.177 1.00 82.63 352 ILE A C 1
ATOM 2448 O O . ILE A 1 312 ? -45.682 2.474 -39.583 1.00 77.39 352 ILE A O 1
ATOM 2453 N N . GLU A 1 313 ? -44.128 0.838 -39.598 1.00 86.36 353 GLU A N 1
ATOM 2454 C CA . GLU A 1 313 ? -44.323 0.475 -38.199 1.00 92.58 353 GLU A CA 1
ATOM 2455 C C . GLU A 1 313 ? -43.749 1.545 -37.289 1.00 87.65 353 GLU A C 1
ATOM 2456 O O . GLU A 1 313 ? -44.314 1.862 -36.243 1.00 84.24 353 GLU A O 1
ATOM 2462 N N . PHE A 1 314 ? -42.617 2.100 -37.703 1.00 79.34 354 PHE A N 1
ATOM 2463 C CA . PHE A 1 314 ? -41.978 3.177 -36.975 1.00 71.63 354 PHE A CA 1
ATOM 2464 C C . PHE A 1 314 ? -42.835 4.447 -36.983 1.00 72.95 354 PHE A C 1
ATOM 2465 O O . PHE A 1 314 ? -42.686 5.298 -36.108 1.00 77.26 354 PHE A O 1
ATOM 2473 N N . GLY A 1 315 ? -43.729 4.580 -37.964 1.00 70.22 355 GLY A N 1
ATOM 2474 C CA . GLY A 1 315 ? -44.631 5.728 -38.027 1.00 63.41 355 GLY A CA 1
ATOM 2475 C C . GLY A 1 315 ? -44.250 6.811 -39.027 1.00 72.11 355 GLY A C 1
ATOM 2476 O O . GLY A 1 315 ? -44.996 7.783 -39.216 1.00 78.79 355 GLY A O 1
ATOM 2477 N N . ARG A 1 316 ? -43.095 6.643 -39.671 1.00 66.38 356 ARG A N 1
ATOM 2478 C CA . ARG A 1 316 ? -42.594 7.616 -40.647 1.00 73.15 356 ARG A CA 1
ATOM 2479 C C . ARG A 1 316 ? -43.485 7.656 -41.883 1.00 77.17 356 ARG A C 1
ATOM 2480 O O . ARG A 1 316 ? -43.647 8.698 -42.506 1.00 77.31 356 ARG A O 1
ATOM 2488 N N . ILE A 1 317 ? -44.064 6.512 -42.229 1.00 80.89 357 ILE A N 1
ATOM 2489 C CA . ILE A 1 317 ? -44.914 6.407 -43.410 1.00 78.39 357 ILE A CA 1
ATOM 2490 C C . ILE A 1 317 ? -46.310 5.981 -42.997 1.00 78.59 357 ILE A C 1
ATOM 2491 O O . ILE A 1 317 ? -46.469 5.016 -42.244 1.00 80.85 357 ILE A O 1
ATOM 2496 N N . LYS A 1 318 ? -47.320 6.717 -43.448 1.00 80.16 358 LYS A N 1
ATOM 2497 C CA . LYS A 1 318 ? -48.693 6.252 -43.296 1.00 94.14 358 LYS A CA 1
ATOM 2498 C C . LYS A 1 318 ? -49.118 5.648 -44.619 1.00 98.00 358 LYS A C 1
ATOM 2499 O O . LYS A 1 318 ? -49.272 6.363 -45.621 1.00 90.34 358 LYS A O 1
ATOM 2505 N N . LEU A 1 319 ? -49.287 4.328 -44.623 1.00 106.97 359 LEU A N 1
ATOM 2506 C CA . LEU A 1 319 ? -49.660 3.604 -45.833 1.00 108.49 359 LEU A CA 1
ATOM 2507 C C . LEU A 1 319 ? -51.083 3.946 -46.274 1.00 107.28 359 LEU A C 1
ATOM 2508 O O . LEU A 1 319 ? -52.048 3.509 -45.641 1.00 107.45 359 LEU A O 1
ATOM 2513 N N . PRO A 1 320 ? -51.218 4.722 -47.367 1.00 96.21 360 PRO A N 1
ATOM 2514 C CA . PRO A 1 320 ? -52.554 5.099 -47.842 1.00 100.97 360 PRO A CA 1
ATOM 2515 C C . PRO A 1 320 ? -53.275 3.870 -48.379 1.00 117.83 360 PRO A C 1
ATOM 2516 O O . PRO A 1 320 ? -52.627 2.869 -48.704 1.00 123.21 360 PRO A O 1
ATOM 2520 N N . GLN A 1 321 ? -54.596 3.934 -48.471 1.00 130.79 361 GLN A N 1
ATOM 2521 C CA . GLN A 1 321 ? -55.337 2.779 -48.947 1.00 136.59 361 GLN A CA 1
ATOM 2522 C C . GLN A 1 321 ? -55.087 2.539 -50.435 1.00 129.64 361 GLN A C 1
ATOM 2523 O O . GLN A 1 321 ? -54.996 3.482 -51.241 1.00 121.29 361 GLN A O 1
ATOM 2529 N N . GLY A 1 322 ? -54.968 1.265 -50.787 1.00 120.35 362 GLY A N 1
ATOM 2530 C CA . GLY A 1 322 ? -54.776 0.876 -52.168 1.00 116.07 362 GLY A CA 1
ATOM 2531 C C . GLY A 1 322 ? -53.321 0.935 -52.565 1.00 108.16 362 GLY A C 1
ATOM 2532 O O . GLY A 1 322 ? -53.003 1.208 -53.723 1.00 110.84 362 GLY A O 1
ATOM 2533 N N . TYR A 1 323 ? -52.437 0.681 -51.603 1.00 102.07 363 TYR A N 1
ATOM 2534 C CA . TYR A 1 323 ? -50.995 0.693 -51.863 1.00 98.81 363 TYR A CA 1
ATOM 2535 C C . TYR A 1 323 ? -50.242 -0.502 -51.252 1.00 101.61 363 TYR A C 1
ATOM 2536 O O . TYR A 1 323 ? -49.009 -0.552 -51.291 1.00 98.46 363 TYR A O 1
ATOM 2545 N N . HIS A 1 324 ? -50.994 -1.457 -50.704 1.00 95.47 364 HIS A N 1
ATOM 2546 C CA . HIS A 1 324 ? -50.431 -2.704 -50.196 1.00 92.22 364 HIS A CA 1
ATOM 2547 C C . HIS A 1 324 ? -50.090 -3.615 -51.379 1.00 91.25 364 HIS A C 1
ATOM 2548 O O . HIS A 1 324 ? -50.758 -3.548 -52.415 1.00 86.26 364 HIS A O 1
ATOM 2555 N N . PRO A 1 325 ? -49.043 -4.456 -51.246 1.00 103.86 365 PRO A N 1
ATOM 2556 C CA . PRO A 1 325 ? -48.705 -5.399 -52.322 1.00 114.07 365 PRO A CA 1
ATOM 2557 C C . PRO A 1 325 ? -49.896 -6.294 -52.683 1.00 125.58 365 PRO A C 1
ATOM 2558 O O . PRO A 1 325 ? -49.953 -6.856 -53.782 1.00 129.38 365 PRO A O 1
ATOM 2562 N N . ASN A 1 326 ? -50.834 -6.420 -51.747 1.00 123.73 366 ASN A N 1
ATOM 2563 C CA . ASN A 1 326 ? -52.061 -7.167 -51.969 1.00 119.73 366 ASN A CA 1
ATOM 2564 C C . ASN A 1 326 ? -52.971 -6.487 -52.981 1.00 131.38 366 ASN A C 1
ATOM 2565 O O . ASN A 1 326 ? -53.450 -7.126 -53.914 1.00 143.71 366 ASN A O 1
ATOM 2570 N N . ASP A 1 327 ? -53.211 -5.193 -52.799 1.00 120.93 367 ASP A N 1
ATOM 2571 C CA . ASP A 1 327 ? -54.091 -4.458 -53.700 1.00 126.23 367 ASP A CA 1
ATOM 2572 C C . ASP A 1 327 ? -53.669 -4.624 -55.159 1.00 132.79 367 ASP A C 1
ATOM 2573 O O . ASP A 1 327 ? -54.474 -4.432 -56.076 1.00 133.34 367 ASP A O 1
ATOM 2578 N N . VAL A 1 328 ? -52.405 -4.991 -55.360 1.00 150.96 368 VAL A N 1
ATOM 2579 C CA . VAL A 1 328 ? -51.870 -5.280 -56.690 1.00 158.28 368 VAL A CA 1
ATOM 2580 C C . VAL A 1 328 ? -52.197 -6.711 -57.114 1.00 164.16 368 VAL A C 1
ATOM 2581 O O . VAL A 1 328 ? -52.594 -6.954 -58.254 1.00 169.31 368 VAL A O 1
ATOM 2585 N N . GLU A 1 329 ? -52.030 -7.652 -56.188 1.00 148.05 369 GLU A N 1
ATOM 2586 C CA . GLU A 1 329 ? -52.347 -9.056 -56.434 1.00 145.60 369 GLU A CA 1
ATOM 2587 C C . GLU A 1 329 ? -53.823 -9.287 -56.740 1.00 136.49 369 GLU A C 1
ATOM 2588 O O . GLU A 1 329 ? -54.171 -10.237 -57.435 1.00 131.62 369 GLU A O 1
ATOM 2594 N N . GLU A 1 330 ? -54.681 -8.414 -56.218 1.00 141.76 370 GLU A N 1
ATOM 2595 C CA . GLU A 1 330 ? -56.125 -8.530 -56.409 1.00 144.13 370 GLU A CA 1
ATOM 2596 C C . GLU A 1 330 ? -56.588 -8.006 -57.766 1.00 146.13 370 GLU A C 1
ATOM 2597 O O . GLU A 1 330 ? -57.739 -8.202 -58.162 1.00 151.28 370 GLU A O 1
ATOM 2603 N N . GLU A 1 331 ? -55.685 -7.338 -58.473 1.00 135.24 371 GLU A N 1
ATOM 2604 C CA . GLU A 1 331 ? -55.957 -6.891 -59.831 1.00 136.09 371 GLU A CA 1
ATOM 2605 C C . GLU A 1 331 ? -55.183 -7.787 -60.785 1.00 135.24 371 GLU A C 1
ATOM 2606 O O . GLU A 1 331 ? -55.542 -7.935 -61.951 1.00 131.87 371 GLU A O 1
ATOM 2612 N N . TRP A 1 332 ? -54.116 -8.388 -60.268 1.00 141.91 372 TRP A N 1
ATOM 2613 C CA . TRP A 1 332 ? -53.319 -9.331 -61.034 1.00 153.20 372 TRP A CA 1
ATOM 2614 C C . TRP A 1 332 ? -54.086 -10.638 -61.148 1.00 168.48 372 TRP A C 1
ATOM 2615 O O . TRP A 1 332 ? -54.029 -11.311 -62.177 1.00 177.44 372 TRP A O 1
ATOM 2626 N N . GLY A 1 333 ? -54.804 -10.987 -60.082 1.00 169.97 373 GLY A N 1
ATOM 2627 C CA . GLY A 1 333 ? -55.694 -12.134 -60.090 1.00 168.50 373 GLY A CA 1
ATOM 2628 C C . GLY A 1 333 ? -56.787 -11.971 -61.131 1.00 168.62 373 GLY A C 1
ATOM 2629 O O . GLY A 1 333 ? -57.031 -12.877 -61.927 1.00 168.05 373 GLY A O 1
ATOM 2630 N N . LYS A 1 334 ? -57.439 -10.810 -61.125 1.00 166.39 374 LYS A N 1
ATOM 2631 C CA . LYS A 1 334 ? -58.455 -10.470 -62.122 1.00 164.69 374 LYS A CA 1
ATOM 2632 C C . LYS A 1 334 ? -57.916 -10.557 -63.551 1.00 164.43 374 LYS A C 1
ATOM 2633 O O . LYS A 1 334 ? -58.650 -10.877 -64.489 1.00 164.33 374 LYS A O 1
ATOM 2639 N N . LEU A 1 335 ? -56.635 -10.245 -63.714 1.00 165.36 375 LEU A N 1
ATOM 2640 C CA . LEU A 1 335 ? -55.992 -10.317 -65.017 1.00 163.06 375 LEU A CA 1
ATOM 2641 C C . LEU A 1 335 ? -55.695 -11.770 -65.366 1.00 166.52 375 LEU A C 1
ATOM 2642 O O . LEU A 1 335 ? -55.661 -12.129 -66.537 1.00 169.05 375 LEU A O 1
ATOM 2647 N N . ILE A 1 336 ? -55.492 -12.604 -64.350 1.00 166.98 376 ILE A N 1
ATOM 2648 C CA . ILE A 1 336 ? -55.285 -14.036 -64.570 1.00 176.46 376 ILE A CA 1
ATOM 2649 C C . ILE A 1 336 ? -56.579 -14.745 -65.001 1.00 185.08 376 ILE A C 1
ATOM 2650 O O . ILE A 1 336 ? -56.557 -15.605 -65.885 1.00 189.24 376 ILE A O 1
ATOM 2655 N N . ILE A 1 337 ? -57.700 -14.379 -64.378 1.00 183.48 377 ILE A N 1
ATOM 2656 C CA . ILE A 1 337 ? -59.013 -14.895 -64.775 1.00 179.19 377 ILE A CA 1
ATOM 2657 C C . ILE A 1 337 ? -59.289 -14.632 -66.255 1.00 182.62 377 ILE A C 1
ATOM 2658 O O . ILE A 1 337 ? -59.180 -15.538 -67.074 1.00 186.27 377 ILE A O 1
ATOM 2663 N N . GLU A 1 338 ? -59.641 -13.394 -66.595 1.00 182.90 378 GLU A N 1
ATOM 2664 C CA . GLU A 1 338 ? -59.929 -13.032 -67.983 1.00 185.79 378 GLU A CA 1
ATOM 2665 C C . GLU A 1 338 ? -58.845 -13.511 -68.955 1.00 185.63 378 GLU A C 1
ATOM 2666 O O . GLU A 1 338 ? -59.088 -13.619 -70.158 1.00 185.51 378 GLU A O 1
ATOM 2672 N N . MET A 1 339 ? -57.654 -13.792 -68.431 1.00 188.91 379 MET A N 1
ATOM 2673 C CA . MET A 1 339 ? -56.601 -14.428 -69.220 1.00 192.29 379 MET A CA 1
ATOM 2674 C C . MET A 1 339 ? -56.994 -15.864 -69.545 1.00 197.00 379 MET A C 1
ATOM 2675 O O . MET A 1 339 ? -56.787 -16.326 -70.665 1.00 199.27 379 MET A O 1
ATOM 2680 N N . LEU A 1 340 ? -57.561 -16.560 -68.560 1.00 193.79 380 LEU A N 1
ATOM 2681 C CA . LEU A 1 340 ? -58.006 -17.953 -68.722 1.00 194.03 380 LEU A CA 1
ATOM 2682 C C . LEU A 1 340 ? -59.269 -18.099 -69.590 1.00 202.13 380 LEU A C 1
ATOM 2683 O O . LEU A 1 340 ? -59.399 -19.067 -70.340 1.00 204.31 380 LEU A O 1
ATOM 2688 N N . GLU A 1 341 ? -60.195 -17.147 -69.475 1.00 213.06 381 GLU A N 1
ATOM 2689 C CA . GLU A 1 341 ? -61.393 -17.135 -70.316 1.00 218.21 381 GLU A CA 1
ATOM 2690 C C . GLU A 1 341 ? -61.006 -17.152 -71.790 1.00 221.02 381 GLU A C 1
ATOM 2691 O O . GLU A 1 341 ? -61.318 -18.098 -72.514 1.00 227.95 381 GLU A O 1
ATOM 2697 N N . ARG A 1 342 ? -60.320 -16.101 -72.228 1.00 205.75 382 ARG A N 1
ATOM 2698 C CA . ARG A 1 342 ? -59.837 -16.007 -73.603 1.00 198.45 382 ARG A CA 1
ATOM 2699 C C . ARG A 1 342 ? -58.653 -16.944 -73.882 1.00 197.85 382 ARG A C 1
ATOM 2700 O O . ARG A 1 342 ? -57.990 -16.813 -74.910 1.00 198.53 382 ARG A O 1
ATOM 2708 N N . GLU A 1 343 ? -58.383 -17.877 -72.969 1.00 204.09 383 GLU A N 1
ATOM 2709 C CA . GLU A 1 343 ? -57.348 -18.893 -73.184 1.00 209.91 383 GLU A CA 1
ATOM 2710 C C . GLU A 1 343 ? -57.945 -20.153 -73.809 1.00 216.33 383 GLU A C 1
ATOM 2711 O O . GLU A 1 343 ? -57.432 -20.673 -74.803 1.00 219.54 383 GLU A O 1
ATOM 2717 N N . LYS A 1 344 ? -59.035 -20.638 -73.223 1.00 210.25 384 LYS A N 1
ATOM 2718 C CA . LYS A 1 344 ? -59.719 -21.814 -73.742 1.00 206.79 384 LYS A CA 1
ATOM 2719 C C . LYS A 1 344 ? -60.466 -21.494 -75.041 1.00 210.55 384 LYS A C 1
ATOM 2720 O O . LYS A 1 344 ? -60.907 -22.401 -75.744 1.00 215.22 384 LYS A O 1
ATOM 2726 N N . SER A 1 345 ? -60.598 -20.205 -75.360 1.00 210.73 385 SER A N 1
ATOM 2727 C CA . SER A 1 345 ? -61.298 -19.782 -76.576 1.00 210.80 385 SER A CA 1
ATOM 2728 C C . SER A 1 345 ? -60.370 -19.728 -77.795 1.00 215.34 385 SER A C 1
ATOM 2729 O O . SER A 1 345 ? -60.751 -20.141 -78.890 1.00 219.06 385 SER A O 1
ATOM 2732 N N . LEU A 1 346 ? -59.157 -19.212 -77.606 1.00 214.04 386 LEU A N 1
ATOM 2733 C CA . LEU A 1 346 ? -58.123 -19.286 -78.638 1.00 214.90 386 LEU A CA 1
ATOM 2734 C C . LEU A 1 346 ? -57.337 -20.581 -78.452 1.00 219.23 386 LEU A C 1
ATOM 2735 O O . LEU A 1 346 ? -56.113 -20.568 -78.318 1.00 217.99 386 LEU A O 1
ATOM 2740 N N . ARG A 1 347 ? -58.058 -21.698 -78.446 1.00 226.17 387 ARG A N 1
ATOM 2741 C CA . ARG A 1 347 ? -57.487 -23.001 -78.112 1.00 227.61 387 ARG A CA 1
ATOM 2742 C C . ARG A 1 347 ? -57.792 -24.122 -79.134 1.00 227.31 387 ARG A C 1
ATOM 2743 O O . ARG A 1 347 ? -57.198 -25.199 -79.062 1.00 230.00 387 ARG A O 1
ATOM 2751 N N . PRO A 1 348 ? -58.699 -23.870 -80.101 1.00 213.09 388 PRO A N 1
ATOM 2752 C CA . PRO A 1 348 ? -59.121 -24.960 -80.996 1.00 212.63 388 PRO A CA 1
ATOM 2753 C C . PRO A 1 348 ? -57.961 -25.655 -81.706 1.00 208.24 388 PRO A C 1
ATOM 2754 O O . PRO A 1 348 ? -58.157 -26.130 -82.827 1.00 205.39 388 PRO A O 1
#

Nearest PDB structures (foldseek):
  4z6g-assembly1_A  TM=1.003E+00  e=4.724E-47  Homo sapiens
  3f7p-assembly2_B  TM=9.894E-01  e=6.294E-25  Homo sapiens
  4q59-assembly2_B  TM=9.658E-01  e=4.853E-25  Homo sapiens
  4q57-assembly1_B  TM=9.866E-01  e=1.632E-24  Mus musculus
  1mb8-assembly1_A  TM=9.815E-01  e=1.941E-24  Homo sapiens

B-factor: mean 94.49, std 44.72, range [40.53, 242.76]

Solvent-accessible surface area: 18013 Å² total; per-residue (Å²): 155,111,133,53,117,15,16,53,60,1,0,19,76,1,0,25,68,18,0,130,140,67,223,101,107,2,123,53,1,42,90,49,2,75,56,0,63,24,0,0,8,0,0,25,36,38,24,73,85,167,11,92,84,69,188,30,190,112,111,126,25,67,34,78,1,0,51,21,0,3,69,25,0,127,141,91,162,22,179,22,111,98,8,131,32,60,30,2,3,79,9,54,66,146,26,2,6,19,0,0,38,19,0,0,62,49,30,16,3,55,100,16,70,13,60,68,52,51,85,128,57,56,16,94,87,32,3,28,37,12,0,36,99,11,16,60,86,53,107,54,162,150,4,94,42,2,21,53,21,0,16,49,0,51,23,0,1,3,0,0,42,55,17,18,51,93,52,13,71,16,137,115,1,65,146,30,56,55,110,90,2,0,76,36,1,0,60,11,0,80,154,25,59,4,54,73,3,6,46,3,95,13,3,47,57,117,50,3,10,59,71,1,1,4,0,2,0,3,11,0,15,69,34,3,17,97,54,88,123,79,40,129,23,9,40,7,89,59,1,81,72,76,40,121,63,0,48,69,56,4,85,68,0,26,67,74,0,106,136,12,20,105,80,10,70,146,137,104,29,87,108,77,86,94,65,52,22,97,51,44,73,157,49,22,21,139,0,52,87,17,18,120,39,0,70,70,3,38,142,31,14,37,10,155,56,54,177,32,41,63,14,82,45,1,81,115,23,16,28,114,5,80,99,35,16,95,107,81,56,175,70,98,192,159

InterPro domains:
  IPR001101 Plectin repeat [PF00681] (1579-1617)
  IPR001101 Plectin repeat [PF00681] (1657-1694)
  IPR001101 Plectin repeat [PF00681] (1770-1806)
  IPR001101 Plectin repeat [PF00681] (1809-1844)
  IPR001101 Plectin repeat [PF00681] (2293-2330)
  IPR001101 Plectin repeat [PF00681] (2369-2405)
  IPR001101 Plectin repeat [PF00681] (2407-2437)
  IPR001101 Plectin repeat [PF00681] (2502-2540)
  IPR001101 Plectin repeat [PF00681] (2581-2612)
  IPR001101 Plectin repeat [PF00681] (2689-2724)
  IPR001101 Plectin repeat [SM00250] (1530-1576)
  IPR001101 Plectin repeat [SM00250] (1577-1614)
  IPR001101 Plectin repeat [SM00250] (1618-1653)
  IPR001101 Plectin repeat [SM00250] (1654-1691)
  IPR001101 Plectin repeat [SM00250] (1695-1729)
  IPR001101 Plectin repeat [SM00250] (1731-1767)
  IPR001101 Plectin repeat [SM00250] (1768-1805)
  IPR001101 Plectin repeat [SM00250] (1808-1843)
  IPR001101 Plectin repeat [SM00250] (1844-1881)
  IPR001101 Plectin repeat [SM00250] (1883-1919)

Radius of gyration: 27.41 Å; Cα contacts (8 Å, |Δi|>4): 381; chains: 1; bounding box: 55×55×87 Å

CATH classification: 1.10.418.10 (+2 more: 1.10.418.10, 1.20.58.60)

Foldseek 3Di:
DLLLVLLQLLLQLVLQVQVVVVPDHDDGLLAPPLQLVSLQVSCCSLVVDHFDAQDDPDNVSSLVSQVSNVVVCVVVVQDQPPDHSCCRNVRPSVSSSVVSLSVLLVRQQQPDDDDVDDPPDRSQRRLLVVLQVQLPPADDDRDDALWQSPQQLLSLQSNVCLLAVPQGDNVVSVPDGSLVNNVSSLVVLVVLPQDRSDDNVQRNDRTHNRSSRSSRSSSSVVSGDDADPVDDADDSVCVVVLVVVLVVLLVPLLVCLVVLLVVLVVVCLVVVPPPVVVVSVVSLVVNQVSVVRCVRSCVSPNDPDDPCRHSVSNVVSVVSSVVSSVVVVVVVPD